Protein AF-A0A933K231-F1 (afdb_monomer)

pLDDT: mean 77.89, std 17.6, range [32.38, 98.0]

Structure (mmCIF, N/CA/C/O backbone):
data_AF-A0A933K231-F1
#
_entry.id   AF-A0A933K231-F1
#
loop_
_atom_site.group_PDB
_atom_site.id
_atom_site.type_symbol
_atom_site.label_atom_id
_atom_site.label_alt_id
_atom_site.label_comp_id
_atom_site.label_asym_id
_atom_site.label_entity_id
_atom_site.label_seq_id
_atom_site.pdbx_PDB_ins_code
_atom_site.Cartn_x
_atom_site.Cartn_y
_atom_site.Cartn_z
_atom_site.occupancy
_atom_site.B_iso_or_equiv
_atom_site.auth_seq_id
_atom_site.auth_comp_id
_atom_site.auth_asym_id
_atom_site.auth_atom_id
_atom_site.pdbx_PDB_model_num
ATOM 1 N N . MET A 1 1 ? 6.826 5.941 -47.994 1.00 36.28 1 MET A N 1
ATOM 2 C CA . MET A 1 1 ?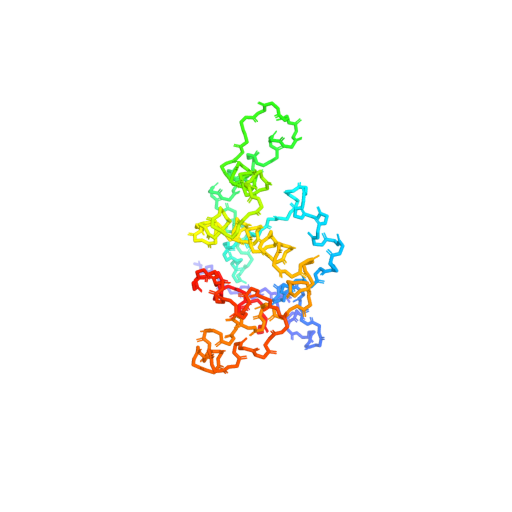 5.850 4.943 -47.508 1.00 36.28 1 MET A CA 1
ATOM 3 C C . MET A 1 1 ? 5.646 5.247 -46.032 1.00 36.28 1 MET A C 1
ATOM 5 O O . MET A 1 1 ? 6.623 5.177 -45.302 1.00 36.28 1 MET A O 1
ATOM 9 N N . ILE A 1 2 ? 4.475 5.750 -45.633 1.00 32.38 2 ILE A N 1
ATOM 10 C CA . ILE A 1 2 ? 4.223 6.189 -44.249 1.00 32.38 2 ILE A CA 1
ATOM 11 C C . ILE A 1 2 ? 3.879 4.940 -43.421 1.00 32.38 2 ILE A C 1
ATOM 13 O O . ILE A 1 2 ? 2.905 4.268 -43.760 1.00 32.38 2 ILE A O 1
ATOM 17 N N . PRO A 1 3 ? 4.658 4.585 -42.386 1.00 37.53 3 PRO A N 1
ATOM 18 C CA . PRO A 1 3 ? 4.290 3.527 -41.461 1.00 37.53 3 PRO A CA 1
ATOM 19 C C . PRO A 1 3 ? 3.292 4.086 -40.440 1.00 37.53 3 PRO A C 1
ATOM 21 O O . PRO A 1 3 ? 3.544 5.118 -39.828 1.00 37.53 3 PRO A O 1
ATOM 24 N N . GLY A 1 4 ? 2.159 3.410 -40.267 1.00 48.44 4 GLY A N 1
ATOM 25 C CA . GLY A 1 4 ? 1.147 3.767 -39.270 1.00 48.44 4 GLY A CA 1
ATOM 26 C C . GLY A 1 4 ? -0.237 3.853 -39.890 1.00 48.44 4 GLY A C 1
ATOM 27 O O . GLY A 1 4 ? -0.543 4.836 -40.552 1.00 48.44 4 GLY A O 1
ATOM 28 N N . THR A 1 5 ? -1.037 2.791 -39.729 1.00 47.53 5 THR A N 1
ATOM 29 C CA . THR A 1 5 ? -2.522 2.765 -39.850 1.00 47.53 5 THR A CA 1
ATOM 30 C C . THR A 1 5 ? -3.112 1.346 -39.854 1.00 47.53 5 THR A C 1
ATOM 32 O O . THR A 1 5 ? -4.283 1.176 -40.185 1.00 47.53 5 THR A O 1
ATOM 35 N N . ARG A 1 6 ? -2.396 0.295 -39.428 1.00 48.38 6 ARG A N 1
ATOM 36 C CA . ARG A 1 6 ? -3.113 -0.916 -38.997 1.00 48.38 6 ARG A CA 1
ATOM 37 C C . ARG A 1 6 ? -3.639 -0.668 -37.592 1.00 48.38 6 ARG A C 1
ATOM 39 O O . ARG A 1 6 ? -2.911 -0.834 -36.623 1.00 48.38 6 ARG A O 1
ATOM 46 N N . ARG A 1 7 ? -4.892 -0.206 -37.510 1.00 52.12 7 ARG A N 1
ATOM 47 C CA . ARG A 1 7 ? -5.665 -0.266 -36.266 1.00 52.12 7 ARG A CA 1
ATOM 48 C C . ARG A 1 7 ? -5.621 -1.708 -35.784 1.00 52.12 7 ARG A C 1
ATOM 50 O O . ARG A 1 7 ? -5.950 -2.607 -36.550 1.00 52.12 7 ARG A O 1
ATOM 57 N N . ASP A 1 8 ? -5.193 -1.895 -34.546 1.00 53.00 8 ASP A N 1
ATOM 58 C CA . ASP A 1 8 ? -5.162 -3.198 -33.907 1.00 53.00 8 ASP A CA 1
ATOM 59 C C . ASP A 1 8 ? -6.591 -3.764 -33.849 1.00 53.00 8 ASP A C 1
ATOM 61 O O . ASP A 1 8 ? -7.453 -3.306 -33.089 1.00 53.00 8 ASP A O 1
ATOM 65 N N . GLU A 1 9 ? -6.867 -4.729 -34.725 1.00 56.59 9 GLU A N 1
ATOM 66 C CA . GLU A 1 9 ? -8.172 -5.378 -34.854 1.00 56.59 9 GLU A CA 1
ATOM 67 C C . GLU A 1 9 ? -8.564 -6.100 -33.554 1.00 56.59 9 GLU A C 1
ATOM 69 O O . GLU A 1 9 ? -9.753 -6.245 -33.270 1.00 56.59 9 GLU A O 1
ATOM 74 N N . VAL A 1 10 ? -7.589 -6.452 -32.703 1.00 53.00 10 VAL A N 1
ATOM 75 C CA . VAL A 1 10 ? -7.817 -7.046 -31.379 1.00 53.00 10 VAL A CA 1
ATOM 76 C C . VAL A 1 10 ? -8.381 -6.013 -30.399 1.00 53.00 10 VAL A C 1
ATOM 78 O O . VAL A 1 10 ? -9.302 -6.327 -29.640 1.00 53.00 10 VAL A O 1
ATOM 81 N N . LEU A 1 11 ? -7.903 -4.761 -30.436 1.00 50.19 11 LEU A N 1
ATOM 82 C CA . LEU A 1 11 ? -8.476 -3.656 -29.650 1.00 50.19 11 LEU A CA 1
ATOM 83 C C . LEU A 1 11 ? -9.887 -3.302 -30.115 1.00 50.19 11 LEU A C 1
ATOM 85 O O . LEU A 1 11 ? -10.760 -3.032 -29.286 1.00 50.19 11 LEU A O 1
ATOM 89 N N . ALA A 1 12 ? -10.127 -3.332 -31.428 1.00 57.34 12 ALA A N 1
ATOM 90 C CA . ALA A 1 12 ? -11.465 -3.143 -31.973 1.00 57.34 12 ALA A CA 1
ATOM 91 C C . ALA A 1 12 ? -12.413 -4.247 -31.478 1.00 57.34 12 ALA A C 1
ATOM 93 O O . ALA A 1 12 ? -13.481 -3.931 -30.956 1.00 57.34 12 ALA A O 1
ATOM 94 N N . LEU A 1 13 ? -11.993 -5.517 -31.528 1.00 52.06 13 LEU A N 1
ATOM 95 C CA . LEU A 1 13 ? -12.777 -6.641 -31.007 1.00 52.06 13 LEU A CA 1
ATOM 96 C C . LEU A 1 13 ? -13.047 -6.525 -29.498 1.00 52.06 13 LEU A C 1
ATOM 98 O O . LEU A 1 13 ? -14.162 -6.788 -29.055 1.00 52.06 13 LEU A O 1
ATOM 102 N N . ARG A 1 14 ? -12.058 -6.092 -28.703 1.00 47.44 14 ARG A N 1
ATOM 103 C CA . ARG A 1 14 ? -12.213 -5.882 -27.251 1.00 47.44 14 ARG A CA 1
ATOM 104 C C . ARG A 1 14 ? -13.214 -4.780 -26.913 1.00 47.44 14 ARG A C 1
ATOM 106 O O . ARG A 1 14 ? -13.960 -4.934 -25.952 1.00 47.44 14 ARG A O 1
ATOM 113 N N . LYS A 1 15 ? -13.277 -3.710 -27.711 1.00 48.81 15 LYS A N 1
ATOM 114 C CA . LYS A 1 15 ? -14.284 -2.645 -27.550 1.00 48.81 15 LYS A CA 1
ATOM 115 C C . LYS A 1 15 ? -15.712 -3.124 -27.828 1.00 48.81 15 LYS A C 1
ATOM 117 O O . LYS A 1 15 ? -16.639 -2.565 -27.256 1.00 48.81 15 LYS A O 1
ATOM 122 N N . PHE A 1 16 ? -15.892 -4.152 -28.662 1.00 47.62 16 PHE A N 1
ATOM 123 C CA . PHE A 1 16 ? -17.205 -4.750 -28.943 1.00 47.62 16 PHE A CA 1
ATOM 124 C C . PHE A 1 16 ? -17.718 -5.679 -27.832 1.00 47.62 16 PHE A C 1
ATOM 126 O O . PHE A 1 16 ? -18.906 -5.994 -27.809 1.00 47.62 16 PHE A O 1
ATOM 133 N N . VAL A 1 17 ? -16.869 -6.096 -26.887 1.00 45.69 17 VAL A N 1
ATOM 134 C CA . VAL A 1 17 ? -17.291 -6.858 -25.699 1.00 45.69 17 VAL A CA 1
ATOM 135 C C . VAL A 1 17 ? -17.612 -5.876 -24.568 1.00 45.69 17 VAL A C 1
ATOM 137 O O . VAL A 1 17 ? -16.951 -5.826 -23.534 1.00 45.69 17 VAL A O 1
ATOM 140 N N . THR A 1 18 ? -18.634 -5.054 -24.787 1.00 45.44 18 THR A N 1
ATOM 141 C CA . THR A 1 18 ? -19.029 -3.916 -23.938 1.00 45.44 18 THR A CA 1
ATOM 142 C C . THR A 1 18 ? -19.485 -4.279 -22.520 1.00 45.44 18 THR A C 1
ATOM 144 O O . THR A 1 18 ? -19.557 -3.389 -21.678 1.00 45.44 18 THR A O 1
ATOM 147 N N . ASP A 1 19 ? -19.697 -5.560 -22.206 1.00 42.56 19 ASP A N 1
ATOM 148 C CA . ASP A 1 19 ? -20.147 -5.997 -20.872 1.00 42.56 19 ASP A CA 1
ATOM 149 C C . ASP A 1 19 ? -19.066 -6.720 -20.057 1.00 42.56 19 ASP A C 1
ATOM 151 O O . ASP A 1 19 ? -19.276 -7.075 -18.896 1.00 42.56 19 ASP A O 1
ATOM 155 N N . ARG A 1 20 ? -17.884 -6.951 -20.637 1.00 41.25 20 ARG A N 1
ATOM 156 C CA . ARG A 1 20 ? -16.750 -7.555 -19.929 1.00 41.25 20 ARG A CA 1
ATOM 157 C C . ARG A 1 20 ? -15.532 -6.680 -20.126 1.00 41.25 20 ARG A C 1
ATOM 159 O O . ARG A 1 20 ? -14.657 -6.991 -20.931 1.00 41.25 20 ARG A O 1
ATOM 166 N N . ARG A 1 21 ? -15.492 -5.588 -19.351 1.00 39.47 21 ARG A N 1
ATOM 167 C CA . ARG A 1 21 ? -14.262 -4.828 -19.099 1.00 39.47 21 ARG A CA 1
ATOM 168 C C . ARG A 1 21 ? -13.129 -5.834 -18.914 1.00 39.47 21 ARG A C 1
ATOM 170 O O . ARG A 1 21 ? -13.251 -6.754 -18.099 1.00 39.47 21 ARG A O 1
ATOM 177 N N . ALA A 1 22 ? -12.058 -5.701 -19.690 1.00 40.41 22 ALA A N 1
ATOM 178 C CA . ALA A 1 22 ? -10.843 -6.436 -19.391 1.00 40.41 22 ALA A CA 1
ATOM 179 C C . ALA A 1 22 ? -10.495 -6.137 -17.924 1.00 40.41 22 ALA A C 1
ATOM 181 O O . ALA A 1 22 ? -10.494 -4.974 -17.524 1.00 40.41 22 ALA A O 1
ATOM 182 N N . MET A 1 23 ? -10.242 -7.167 -17.111 1.00 37.28 23 MET A N 1
ATOM 183 C CA . MET A 1 23 ? -9.826 -7.021 -15.706 1.00 37.28 23 MET A CA 1
ATOM 184 C C . MET A 1 23 ? -8.393 -6.451 -15.595 1.00 37.28 23 MET A C 1
ATOM 186 O O . MET A 1 23 ? -7.565 -6.984 -14.867 1.00 37.28 23 MET A O 1
ATOM 190 N N . GLY A 1 24 ? -8.067 -5.423 -16.379 1.00 37.72 24 GLY A N 1
ATOM 191 C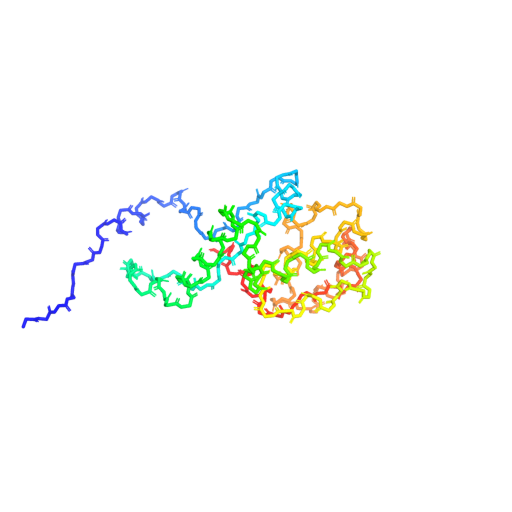 CA . GLY A 1 24 ? -6.851 -4.620 -16.272 1.00 37.72 24 GLY A CA 1
ATOM 192 C C . GLY A 1 24 ? -7.104 -3.273 -15.590 1.00 37.72 24 GLY A C 1
ATOM 193 O O . GLY A 1 24 ? -6.205 -2.755 -14.940 1.00 37.72 24 GLY A O 1
ATOM 194 N N . ASP A 1 25 ? -8.336 -2.752 -15.657 1.00 36.00 25 ASP A N 1
ATOM 195 C CA . ASP A 1 25 ? -8.662 -1.400 -15.166 1.00 36.00 25 ASP A CA 1
ATOM 196 C C . ASP A 1 25 ? -9.152 -1.372 -13.713 1.00 36.00 25 ASP A C 1
ATOM 198 O O . ASP A 1 25 ? -9.377 -0.308 -13.142 1.00 36.00 25 ASP A O 1
ATOM 202 N N . SER A 1 26 ? -9.319 -2.540 -13.089 1.00 45.56 26 SER A N 1
ATOM 203 C CA . SER A 1 26 ? -9.746 -2.666 -11.696 1.00 45.56 26 SER A CA 1
ATOM 204 C C . SER A 1 26 ? -8.670 -3.358 -10.870 1.00 45.56 26 SER A C 1
ATOM 206 O O . SER A 1 26 ? -8.313 -4.492 -11.192 1.00 45.56 26 SER A O 1
ATOM 208 N N . THR A 1 27 ? -8.201 -2.741 -9.776 1.00 49.22 27 THR A N 1
ATOM 209 C CA . THR A 1 27 ? -7.367 -3.447 -8.784 1.00 49.22 27 THR A CA 1
ATOM 210 C C . THR A 1 27 ? -8.105 -4.718 -8.344 1.00 49.22 27 THR A C 1
ATOM 212 O O . THR A 1 27 ? -9.214 -4.591 -7.809 1.00 49.22 27 THR A O 1
ATOM 215 N N . PRO A 1 28 ? -7.565 -5.931 -8.578 1.00 53.91 28 PRO A N 1
ATOM 216 C CA . PRO A 1 28 ? -8.237 -7.155 -8.170 1.00 53.91 28 PRO A CA 1
ATOM 217 C C . PRO A 1 28 ? -8.412 -7.129 -6.653 1.00 53.91 28 PRO A C 1
ATOM 219 O O . PRO A 1 28 ? -7.442 -6.998 -5.906 1.00 53.91 28 PRO A O 1
ATOM 222 N N . LEU A 1 29 ? -9.662 -7.223 -6.197 1.00 66.12 29 LEU A N 1
ATOM 223 C CA . LEU A 1 29 ? -9.952 -7.363 -4.776 1.00 66.12 29 LEU A CA 1
ATOM 224 C C . LEU A 1 29 ? -9.548 -8.780 -4.373 1.00 66.12 29 LEU A C 1
ATOM 226 O O . LEU A 1 29 ? -10.250 -9.755 -4.646 1.00 66.12 29 LEU A O 1
ATOM 230 N N . LEU A 1 30 ? -8.363 -8.896 -3.782 1.00 74.88 30 LEU A N 1
ATOM 231 C CA . LEU A 1 30 ? -7.914 -10.136 -3.172 1.00 74.88 30 LEU A CA 1
ATOM 232 C C . LEU A 1 30 ? -8.763 -10.399 -1.929 1.00 74.88 30 LEU A C 1
ATOM 234 O O . LEU A 1 30 ? -9.044 -9.490 -1.148 1.00 74.88 30 LEU A O 1
ATOM 238 N N . ARG A 1 31 ? -9.133 -11.666 -1.717 1.00 86.19 31 ARG A N 1
ATOM 239 C CA . ARG A 1 31 ? -9.651 -12.081 -0.411 1.00 86.19 31 ARG A CA 1
ATOM 240 C C . ARG A 1 31 ? -8.603 -11.776 0.655 1.00 86.19 31 ARG A C 1
ATOM 242 O O . ARG A 1 31 ? -7.404 -11.850 0.371 1.00 86.19 31 ARG A O 1
ATOM 249 N N . GLN A 1 32 ? -9.053 -11.461 1.866 1.00 89.81 32 GLN A N 1
ATOM 250 C CA . GLN A 1 32 ? -8.168 -11.049 2.954 1.00 89.81 32 GLN A CA 1
ATOM 251 C C . GLN A 1 32 ? -7.043 -12.071 3.185 1.00 89.81 32 GLN A C 1
ATOM 253 O O . GLN A 1 32 ? -5.885 -11.689 3.311 1.00 89.81 32 GLN A O 1
ATOM 258 N N . GLU A 1 33 ? -7.359 -13.366 3.155 1.00 91.00 33 GLU A N 1
ATOM 259 C CA . GLU A 1 33 ? -6.389 -14.447 3.327 1.00 91.00 33 GLU A CA 1
ATOM 260 C C . GLU A 1 33 ? -5.324 -14.495 2.221 1.00 91.00 33 GLU A C 1
ATOM 262 O O . GLU A 1 33 ? -4.151 -14.733 2.504 1.00 91.00 33 GLU A O 1
ATOM 267 N N . HIS A 1 34 ? -5.696 -14.218 0.968 1.00 88.69 34 HIS A N 1
ATOM 268 C CA . HIS A 1 34 ? -4.754 -14.194 -0.153 1.00 88.69 34 HIS A CA 1
ATOM 269 C C . HIS A 1 34 ? -3.864 -12.953 -0.101 1.00 88.69 34 HIS A C 1
ATOM 271 O O . HIS A 1 34 ? -2.671 -13.042 -0.379 1.00 88.69 34 HIS A O 1
ATOM 277 N N . LEU A 1 35 ? -4.436 -11.809 0.284 1.00 89.75 35 LEU A N 1
ATOM 278 C CA . LEU A 1 35 ? -3.697 -10.570 0.503 1.00 89.75 35 LEU A CA 1
ATOM 279 C C . LEU A 1 35 ? -2.671 -10.739 1.631 1.00 89.75 35 LEU A C 1
ATOM 281 O O . LEU A 1 35 ? -1.495 -10.426 1.452 1.00 89.75 35 LEU A O 1
ATOM 285 N N . ASP A 1 36 ? -3.110 -11.279 2.769 1.00 93.19 36 ASP A N 1
ATOM 286 C CA . ASP A 1 36 ? -2.260 -11.558 3.925 1.00 93.19 36 ASP A CA 1
ATOM 287 C C . ASP A 1 36 ? -1.130 -12.526 3.569 1.00 93.19 36 ASP A C 1
ATOM 289 O O . ASP A 1 36 ? 0.025 -12.291 3.935 1.00 93.19 36 ASP A O 1
ATOM 293 N N . TRP A 1 37 ? -1.439 -13.598 2.836 1.00 92.12 37 TRP A N 1
ATOM 294 C CA . TRP A 1 37 ? -0.434 -14.563 2.404 1.00 92.12 37 TRP A CA 1
ATOM 295 C C . TRP A 1 37 ? 0.578 -13.925 1.449 1.00 92.12 37 TRP A C 1
ATOM 297 O O . TRP A 1 37 ? 1.780 -13.998 1.698 1.00 92.12 37 TRP A O 1
ATOM 307 N N . ALA A 1 38 ? 0.111 -13.233 0.407 1.00 88.56 38 ALA A N 1
ATOM 308 C CA . ALA A 1 38 ? 0.988 -12.639 -0.593 1.00 88.56 38 ALA A CA 1
ATOM 309 C C . ALA A 1 38 ? 1.909 -11.571 0.016 1.00 88.56 38 ALA A C 1
ATOM 311 O O . ALA A 1 38 ? 3.106 -11.581 -0.251 1.00 88.56 38 ALA A O 1
ATOM 312 N N . ILE A 1 39 ? 1.396 -10.687 0.878 1.00 90.88 39 ILE A N 1
ATOM 313 C CA . ILE A 1 39 ? 2.218 -9.639 1.504 1.00 90.88 39 ILE A CA 1
ATOM 314 C C . ILE A 1 39 ? 3.204 -10.231 2.519 1.00 90.88 39 ILE A C 1
ATOM 316 O O . ILE A 1 39 ? 4.376 -9.854 2.521 1.00 90.88 39 ILE A O 1
ATOM 320 N N . SER A 1 40 ? 2.782 -11.190 3.350 1.00 90.38 40 SER A N 1
ATOM 321 C CA . SER A 1 40 ? 3.676 -11.791 4.356 1.00 90.38 40 SER A CA 1
ATOM 322 C C . SER A 1 40 ? 4.860 -12.560 3.755 1.00 90.38 40 SER A C 1
ATOM 324 O O . SER A 1 40 ? 5.878 -12.710 4.426 1.00 90.38 40 SER A O 1
ATOM 326 N N . HIS A 1 41 ? 4.756 -12.989 2.494 1.00 86.81 41 HIS A N 1
ATOM 327 C CA . HIS A 1 41 ? 5.809 -13.704 1.766 1.00 86.81 41 HIS A CA 1
ATOM 328 C C . HIS A 1 41 ? 6.547 -12.832 0.739 1.00 86.81 41 HIS A C 1
ATOM 330 O O . HIS A 1 41 ? 7.265 -13.365 -0.104 1.00 86.81 41 HIS A O 1
ATOM 336 N N . CYS A 1 42 ? 6.372 -11.505 0.768 1.00 85.31 42 CYS A N 1
ATOM 337 C CA . CYS A 1 42 ? 6.902 -10.601 -0.261 1.00 85.31 42 CYS A CA 1
ATOM 338 C C . CYS A 1 42 ? 6.456 -10.952 -1.702 1.00 85.31 42 CYS A C 1
ATOM 340 O O . CYS A 1 42 ? 7.143 -10.626 -2.667 1.00 85.31 42 CYS A O 1
ATOM 342 N N . GLY A 1 43 ? 5.321 -11.636 -1.858 1.00 82.44 43 GLY A N 1
ATOM 343 C CA . GLY A 1 43 ? 4.807 -12.148 -3.130 1.00 82.44 43 GLY A CA 1
ATOM 344 C C . GLY A 1 43 ? 3.907 -11.176 -3.895 1.00 82.44 43 GLY A C 1
ATOM 345 O O . GLY A 1 43 ? 3.508 -11.479 -5.016 1.00 82.44 43 GLY A O 1
ATOM 346 N N . LEU A 1 44 ? 3.572 -10.020 -3.313 1.00 83.25 44 LEU A N 1
ATOM 347 C CA . LEU A 1 44 ? 2.789 -8.979 -3.981 1.00 83.25 44 LEU A CA 1
ATOM 348 C C . LEU A 1 44 ? 3.669 -7.773 -4.306 1.00 83.25 44 LEU A C 1
ATOM 350 O O . LEU A 1 44 ? 4.187 -7.126 -3.398 1.00 83.25 44 LEU A O 1
ATOM 354 N N . VAL A 1 45 ? 3.798 -7.454 -5.592 1.00 82.06 45 VAL A N 1
ATOM 355 C CA . VAL A 1 45 ? 4.506 -6.272 -6.096 1.00 82.06 45 VAL A CA 1
ATOM 356 C C . VAL A 1 45 ? 3.591 -5.557 -7.083 1.00 82.06 45 VAL A C 1
ATOM 358 O O . VAL A 1 45 ? 3.042 -6.178 -7.990 1.00 82.06 45 VAL A O 1
ATOM 361 N N . LEU A 1 46 ? 3.407 -4.256 -6.883 1.00 78.25 46 LEU A N 1
ATOM 362 C CA . LEU A 1 46 ? 2.680 -3.388 -7.798 1.00 78.25 46 LEU A CA 1
ATOM 363 C C . LEU A 1 46 ? 3.633 -2.889 -8.880 1.00 78.25 46 LEU A C 1
ATOM 365 O O . LEU A 1 46 ? 4.638 -2.246 -8.574 1.00 78.25 46 LEU A O 1
ATOM 369 N N . ASP A 1 47 ? 3.281 -3.162 -10.131 1.00 74.38 47 ASP A N 1
ATOM 370 C CA . ASP A 1 47 ? 3.923 -2.553 -11.284 1.00 74.38 47 ASP A CA 1
ATOM 371 C C . ASP A 1 47 ? 3.172 -1.272 -11.664 1.00 74.38 47 ASP A C 1
ATOM 373 O O . ASP A 1 47 ? 1.965 -1.296 -11.906 1.00 74.38 47 ASP A O 1
ATOM 377 N N . THR A 1 48 ? 3.878 -0.145 -11.643 1.00 67.94 48 THR A N 1
ATOM 378 C CA . THR A 1 48 ? 3.286 1.195 -11.736 1.00 67.94 48 THR A CA 1
ATOM 379 C C . THR A 1 48 ? 3.675 1.936 -13.007 1.00 67.94 48 THR A C 1
ATOM 381 O O . THR A 1 48 ? 3.134 3.020 -13.248 1.00 67.94 48 THR A O 1
ATOM 384 N N . ASP A 1 49 ? 4.564 1.380 -13.845 1.00 67.19 49 ASP A N 1
ATOM 385 C CA . ASP A 1 49 ? 4.826 2.008 -15.143 1.00 67.19 49 ASP A CA 1
ATOM 386 C C . ASP A 1 49 ? 3.664 1.720 -16.093 1.00 67.19 49 ASP A C 1
ATOM 388 O O . ASP A 1 49 ? 3.169 0.591 -16.184 1.00 67.19 49 ASP A O 1
ATOM 392 N N . GLN A 1 50 ? 3.246 2.756 -16.818 1.00 65.00 50 GLN A N 1
ATOM 393 C CA . GLN A 1 50 ? 2.120 2.686 -17.738 1.00 65.00 50 GLN A CA 1
ATOM 394 C C . GLN A 1 50 ? 2.311 1.567 -18.768 1.00 65.00 50 GLN A C 1
ATOM 396 O O . GLN A 1 50 ? 3.395 1.387 -19.327 1.00 65.00 50 GLN A O 1
ATOM 401 N N . ILE A 1 51 ? 1.2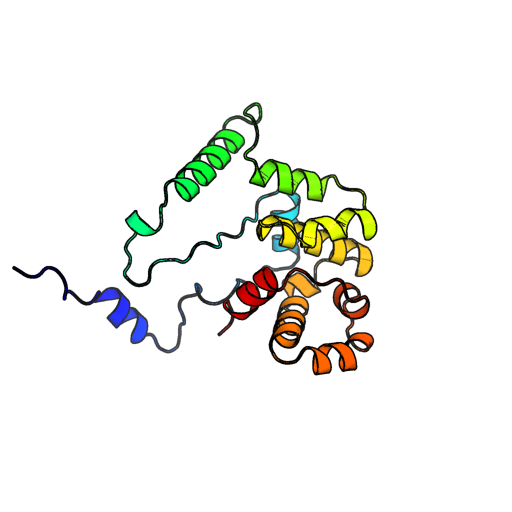39 0.815 -19.017 1.00 62.16 51 ILE A N 1
ATOM 402 C CA . ILE A 1 51 ? 1.155 -0.085 -20.165 1.00 62.16 51 ILE A CA 1
ATOM 403 C C . ILE A 1 51 ? 0.891 0.804 -21.393 1.00 62.16 51 ILE A C 1
ATOM 405 O O . ILE A 1 51 ? -0.096 1.540 -21.369 1.00 62.16 51 ILE A O 1
ATOM 409 N N . PRO A 1 52 ? 1.749 0.793 -22.432 1.00 61.81 52 PRO A N 1
ATOM 410 C CA . PRO A 1 52 ? 1.518 1.553 -23.654 1.00 61.81 52 PRO A CA 1
ATOM 411 C C . PRO A 1 52 ? 0.163 1.208 -24.272 1.00 61.81 52 PRO A C 1
ATOM 413 O O . PRO A 1 52 ? -0.218 0.037 -24.318 1.00 61.81 52 PRO A O 1
ATOM 416 N N . GLU A 1 53 ? -0.534 2.219 -24.789 1.00 60.88 53 GLU A N 1
ATOM 417 C CA . GLU A 1 53 ? -1.869 2.064 -25.383 1.00 60.88 53 GLU A CA 1
ATOM 418 C C . GLU A 1 53 ? -1.858 1.177 -26.646 1.00 60.88 53 GLU A C 1
ATOM 420 O O . GLU A 1 53 ? -2.811 0.437 -26.889 1.00 60.88 53 GLU A O 1
ATOM 425 N N . ASP A 1 54 ? -0.753 1.178 -27.400 1.00 62.53 54 ASP A N 1
ATOM 426 C CA . ASP A 1 54 ? -0.661 0.570 -28.736 1.00 62.53 54 ASP A CA 1
ATOM 427 C C . ASP A 1 54 ? 0.056 -0.792 -28.773 1.00 62.53 54 ASP A C 1
ATOM 429 O O . ASP A 1 54 ? 0.605 -1.183 -29.802 1.00 62.53 54 ASP A O 1
ATOM 433 N N . HIS A 1 55 ? 0.083 -1.538 -27.661 1.00 55.78 55 HIS A N 1
ATOM 434 C CA . HIS A 1 55 ? 0.804 -2.822 -27.588 1.00 55.78 55 HIS A CA 1
ATOM 435 C C . HIS A 1 55 ? 2.278 -2.711 -28.024 1.00 55.78 55 HIS A C 1
ATOM 437 O O . HIS A 1 55 ? 2.873 -3.675 -28.514 1.00 55.78 55 HIS A O 1
ATOM 443 N N . GLU A 1 56 ? 2.907 -1.549 -27.819 1.00 64.38 56 GLU A N 1
ATOM 444 C CA . GLU A 1 56 ? 4.350 -1.371 -27.978 1.00 64.38 56 GLU A CA 1
ATOM 445 C C . GLU A 1 56 ? 5.084 -2.100 -26.842 1.00 64.38 56 GLU A C 1
ATOM 447 O O . GLU A 1 56 ? 5.671 -1.499 -25.943 1.00 64.38 56 GLU A O 1
ATOM 452 N N . PHE A 1 57 ? 5.044 -3.433 -26.863 1.00 61.12 57 PHE A N 1
ATOM 453 C CA . PHE A 1 57 ? 5.620 -4.301 -25.836 1.00 61.12 57 PHE A CA 1
ATOM 454 C C . PHE A 1 57 ? 7.102 -3.999 -25.587 1.00 61.12 57 PHE A C 1
ATOM 456 O O . PHE A 1 57 ? 7.577 -4.100 -24.460 1.00 61.12 57 PHE A O 1
ATOM 463 N N . LEU A 1 58 ? 7.832 -3.575 -26.621 1.00 65.75 58 LEU A N 1
ATOM 464 C CA . LEU A 1 58 ? 9.232 -3.174 -26.489 1.00 65.75 58 LEU A CA 1
ATOM 465 C C . LEU A 1 58 ? 9.398 -1.849 -25.727 1.00 65.75 58 LEU A C 1
ATOM 467 O O . LEU A 1 58 ? 10.358 -1.711 -24.975 1.00 65.75 58 LEU A O 1
ATOM 471 N N . GLY A 1 59 ? 8.458 -0.908 -25.861 1.00 65.44 59 GLY A N 1
ATOM 472 C CA . GLY A 1 59 ? 8.416 0.312 -25.048 1.00 65.44 59 GLY A CA 1
ATOM 473 C C . GLY A 1 59 ? 8.000 0.036 -23.599 1.00 65.44 59 GLY A C 1
ATOM 474 O O . GLY A 1 59 ? 8.470 0.698 -22.676 1.00 65.44 59 GLY A O 1
ATOM 475 N N . TYR A 1 60 ? 7.176 -0.995 -23.386 1.00 67.12 60 TYR A N 1
ATOM 476 C CA . TYR A 1 60 ? 6.753 -1.446 -22.060 1.00 67.12 60 TYR A CA 1
ATOM 477 C C . TYR A 1 60 ? 7.912 -2.036 -21.234 1.00 67.12 60 TYR A C 1
ATOM 479 O O . TYR A 1 60 ? 8.026 -1.755 -20.041 1.00 67.12 60 TYR A O 1
ATOM 487 N N . TYR A 1 61 ? 8.816 -2.812 -21.836 1.00 73.00 61 TYR A N 1
ATOM 488 C CA . TYR A 1 61 ? 9.986 -3.364 -21.140 1.00 73.00 61 TYR A CA 1
ATOM 489 C C . TYR A 1 61 ? 11.181 -2.408 -21.173 1.00 73.00 61 TYR A C 1
ATOM 491 O O . TYR A 1 61 ? 12.218 -2.684 -21.778 1.00 73.00 61 TYR A O 1
ATOM 499 N N . THR A 1 62 ? 11.054 -1.277 -20.476 1.00 76.62 62 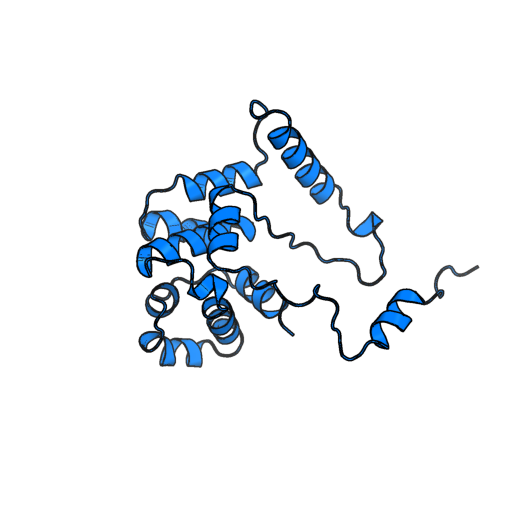THR A N 1
ATOM 500 C CA . THR A 1 62 ? 12.185 -0.363 -20.270 1.00 76.62 62 THR A CA 1
ATOM 501 C C . THR A 1 62 ? 13.364 -1.092 -19.626 1.00 76.62 62 THR A C 1
ATOM 503 O O . THR A 1 62 ? 13.185 -2.060 -18.879 1.00 76.62 62 THR A O 1
ATOM 506 N N . ARG A 1 63 ? 14.589 -0.598 -19.852 1.00 78.12 63 ARG A N 1
ATOM 507 C CA . ARG A 1 63 ? 15.792 -1.188 -19.246 1.00 78.12 63 ARG A CA 1
ATOM 508 C C . ARG A 1 63 ? 15.659 -1.320 -17.726 1.00 78.12 63 ARG A C 1
ATOM 510 O O . ARG A 1 63 ? 15.912 -2.388 -17.186 1.00 78.12 63 ARG A O 1
ATOM 517 N N . ARG A 1 64 ? 15.128 -0.281 -17.073 1.00 76.69 64 ARG A N 1
ATOM 518 C CA . ARG A 1 64 ? 14.827 -0.274 -15.636 1.00 76.69 64 ARG A CA 1
ATOM 519 C C . ARG A 1 64 ? 13.907 -1.425 -15.222 1.00 76.69 64 ARG A C 1
ATOM 521 O O . ARG A 1 64 ? 14.157 -2.062 -14.203 1.00 76.69 64 ARG A O 1
ATOM 528 N N . ARG A 1 65 ? 12.834 -1.680 -15.975 1.00 76.38 65 ARG A N 1
ATOM 529 C CA . ARG A 1 65 ? 11.879 -2.753 -15.665 1.00 76.38 65 ARG A CA 1
ATOM 530 C C . ARG A 1 65 ? 12.508 -4.132 -15.863 1.00 76.38 65 ARG A C 1
ATOM 532 O O . ARG A 1 65 ? 12.329 -4.996 -15.010 1.00 76.38 65 ARG A O 1
ATOM 539 N N . ILE A 1 66 ? 13.274 -4.323 -16.939 1.00 79.44 66 ILE A N 1
ATOM 540 C CA . ILE A 1 66 ? 14.015 -5.570 -17.183 1.00 79.44 66 ILE A CA 1
ATOM 541 C C . ILE A 1 66 ? 15.010 -5.832 -16.050 1.00 79.44 66 ILE A C 1
ATOM 543 O O . ILE A 1 66 ? 15.019 -6.935 -15.512 1.00 79.44 66 ILE A O 1
ATOM 547 N N . ASP A 1 67 ? 15.790 -4.826 -15.651 1.00 80.12 67 ASP A N 1
ATOM 548 C CA . ASP A 1 67 ? 16.776 -4.963 -14.575 1.00 80.12 67 ASP A CA 1
ATOM 549 C C . ASP A 1 67 ? 16.084 -5.345 -13.247 1.00 80.12 67 ASP A C 1
ATOM 551 O O . ASP A 1 67 ? 16.492 -6.302 -12.593 1.00 80.12 67 ASP A O 1
ATOM 555 N N . ARG A 1 68 ? 14.952 -4.706 -12.901 1.00 76.56 68 ARG A N 1
ATOM 556 C CA . ARG A 1 68 ? 14.144 -5.063 -11.713 1.00 76.56 68 ARG A CA 1
ATOM 557 C C . ARG A 1 68 ? 13.635 -6.508 -11.746 1.00 76.56 68 ARG A C 1
ATOM 559 O O . ARG A 1 68 ? 13.692 -7.200 -10.730 1.00 76.56 68 ARG A O 1
ATOM 566 N N . LEU A 1 69 ? 13.118 -6.960 -12.893 1.00 76.00 69 LEU A N 1
ATOM 567 C CA . LEU A 1 69 ? 12.625 -8.331 -13.067 1.00 76.00 69 LEU A CA 1
ATOM 568 C C . LEU A 1 69 ? 13.767 -9.352 -12.984 1.00 76.00 69 LEU A C 1
ATOM 570 O O . LEU A 1 69 ? 13.605 -10.397 -12.356 1.00 76.00 69 LEU A O 1
ATOM 574 N N . ALA A 1 70 ? 14.919 -9.040 -13.579 1.00 79.50 70 ALA A N 1
ATOM 575 C CA . ALA A 1 70 ? 16.103 -9.889 -13.539 1.00 79.50 70 ALA A CA 1
ATOM 576 C C . ALA A 1 70 ? 16.650 -10.028 -12.111 1.00 79.50 70 ALA A C 1
ATOM 578 O O . ALA A 1 70 ? 16.884 -11.146 -11.661 1.00 79.50 70 ALA A O 1
ATOM 579 N N . GLU A 1 71 ? 16.783 -8.928 -11.364 1.00 78.94 71 GLU A N 1
ATOM 580 C CA . GLU A 1 71 ? 17.226 -8.964 -9.963 1.00 78.94 71 GLU A CA 1
ATOM 581 C C . GLU A 1 71 ? 16.268 -9.767 -9.072 1.00 78.94 71 GLU A C 1
ATOM 583 O O . GLU A 1 71 ? 16.704 -10.552 -8.224 1.00 78.94 71 GLU A O 1
ATOM 588 N N . ALA A 1 72 ? 14.955 -9.603 -9.267 1.00 74.19 72 ALA A N 1
ATOM 589 C CA . ALA A 1 72 ? 13.956 -10.389 -8.549 1.00 74.19 72 ALA A CA 1
ATOM 590 C C . ALA A 1 72 ? 14.081 -11.887 -8.871 1.00 74.19 72 ALA A C 1
ATOM 592 O O . ALA A 1 72 ? 14.096 -12.709 -7.954 1.00 74.19 72 ALA A O 1
ATOM 593 N N . ALA A 1 73 ? 14.231 -12.245 -10.150 1.00 76.12 73 ALA A N 1
ATOM 594 C CA . ALA A 1 73 ? 14.408 -13.631 -10.578 1.00 76.12 73 ALA A CA 1
ATOM 595 C C . ALA A 1 73 ? 15.693 -14.254 -10.008 1.00 76.12 73 ALA A C 1
ATOM 597 O O . ALA A 1 73 ? 15.644 -15.368 -9.487 1.00 76.12 73 ALA A O 1
ATOM 598 N N . LEU A 1 74 ? 16.814 -13.526 -10.041 1.00 78.94 74 LEU A N 1
ATOM 599 C CA . LEU A 1 74 ? 18.085 -13.968 -9.459 1.00 78.94 74 LEU A CA 1
ATOM 600 C C . LEU A 1 74 ? 17.960 -14.209 -7.955 1.00 78.94 74 LEU A C 1
ATOM 602 O O . LEU A 1 74 ? 18.410 -15.238 -7.467 1.00 78.94 74 LEU A O 1
ATOM 606 N N . THR A 1 75 ? 17.284 -13.312 -7.235 1.00 74.75 75 THR A N 1
ATOM 607 C CA . THR A 1 75 ? 17.083 -13.465 -5.786 1.00 74.75 75 THR A CA 1
ATOM 608 C C . THR A 1 75 ? 16.201 -14.673 -5.440 1.00 74.75 75 THR A C 1
ATOM 610 O O . THR A 1 75 ? 16.391 -15.304 -4.402 1.00 74.75 75 THR A O 1
ATOM 613 N N . ILE A 1 76 ? 15.224 -15.005 -6.292 1.00 73.25 76 ILE A N 1
ATOM 614 C CA . ILE A 1 76 ? 14.378 -16.198 -6.121 1.00 73.25 76 ILE A CA 1
ATOM 615 C C . ILE A 1 76 ? 15.180 -17.479 -6.387 1.00 73.25 76 ILE A C 1
ATOM 617 O O . ILE A 1 76 ? 15.004 -18.466 -5.677 1.00 73.25 76 ILE A O 1
ATOM 621 N N . GLN A 1 77 ? 16.040 -17.475 -7.409 1.00 78.88 77 GLN A N 1
ATOM 622 C CA . GLN A 1 77 ? 16.849 -18.637 -7.789 1.00 78.88 77 GLN A CA 1
ATOM 623 C C . GLN A 1 77 ? 17.999 -18.903 -6.814 1.00 78.88 77 GLN A C 1
ATOM 625 O O . GLN A 1 77 ? 18.273 -20.058 -6.495 1.00 78.88 77 GLN A O 1
ATOM 630 N N . ASP A 1 78 ? 18.651 -17.846 -6.335 1.00 81.12 78 ASP A N 1
ATOM 631 C CA . ASP A 1 78 ? 19.747 -17.907 -5.378 1.00 81.12 78 ASP A CA 1
ATOM 632 C C . ASP A 1 78 ? 19.486 -16.930 -4.218 1.00 81.12 78 ASP A C 1
ATOM 634 O O . ASP A 1 78 ? 19.789 -15.738 -4.316 1.00 81.12 78 ASP A O 1
ATOM 638 N N . PRO A 1 79 ? 18.967 -17.426 -3.080 1.00 77.25 79 PRO A N 1
ATOM 639 C CA . PRO A 1 79 ? 18.723 -16.599 -1.901 1.00 77.25 79 PRO A CA 1
ATOM 640 C C . PRO A 1 79 ? 19.982 -15.968 -1.286 1.00 77.25 79 PRO A C 1
ATOM 642 O O . PRO A 1 79 ? 19.850 -15.093 -0.426 1.00 77.25 79 PRO A O 1
ATOM 645 N N . SER A 1 80 ? 21.186 -16.418 -1.670 1.00 80.38 80 SER A N 1
ATOM 646 C CA . SER A 1 80 ? 22.456 -15.814 -1.250 1.00 80.38 80 SER A CA 1
ATOM 647 C C . SER A 1 80 ? 22.840 -14.587 -2.085 1.00 80.38 80 SER A C 1
ATOM 649 O O . SER A 1 80 ? 23.669 -13.783 -1.649 1.00 80.38 80 SER A O 1
ATOM 651 N N . HIS A 1 81 ? 22.199 -14.398 -3.243 1.00 80.38 81 HIS A N 1
ATOM 652 C CA . HIS A 1 81 ? 22.374 -13.217 -4.074 1.00 80.38 81 HIS A CA 1
ATOM 653 C C . HIS A 1 81 ? 21.909 -11.952 -3.330 1.00 80.38 81 HIS A C 1
ATOM 655 O O . HIS A 1 81 ? 20.908 -11.991 -2.599 1.00 80.38 81 HIS A O 1
ATOM 661 N N . PRO A 1 82 ? 22.592 -10.803 -3.504 1.00 77.56 82 PRO A N 1
ATOM 662 C CA . PRO A 1 82 ? 22.114 -9.538 -2.969 1.00 77.56 82 PRO A CA 1
ATOM 663 C C . PRO A 1 82 ? 20.687 -9.268 -3.441 1.00 77.56 82 PRO A C 1
ATOM 665 O O . PRO A 1 82 ? 20.401 -9.249 -4.636 1.00 77.56 82 PRO A O 1
ATOM 668 N N . ARG A 1 83 ? 19.780 -9.069 -2.484 1.00 79.88 83 ARG A N 1
ATOM 669 C CA . ARG A 1 83 ? 18.374 -8.801 -2.795 1.00 79.88 83 ARG A CA 1
ATOM 670 C C . ARG A 1 83 ? 18.259 -7.522 -3.614 1.00 79.88 83 ARG A C 1
ATOM 672 O O . ARG A 1 83 ? 18.943 -6.542 -3.309 1.00 79.88 83 ARG A O 1
ATOM 679 N N . SER A 1 84 ? 17.318 -7.509 -4.558 1.00 82.62 84 SER A N 1
ATOM 680 C CA . SER A 1 84 ? 16.932 -6.274 -5.247 1.00 82.62 84 SER A CA 1
ATOM 681 C C . SER A 1 84 ? 16.582 -5.176 -4.238 1.00 82.62 84 SER A C 1
ATOM 683 O O . SER A 1 84 ? 16.078 -5.452 -3.140 1.00 82.62 84 SER A O 1
ATOM 685 N N . ALA A 1 85 ? 16.822 -3.915 -4.605 1.00 85.12 85 ALA A N 1
ATOM 686 C CA . ALA A 1 85 ? 16.559 -2.777 -3.719 1.00 85.12 85 ALA A CA 1
ATOM 687 C C . ALA A 1 85 ? 15.100 -2.752 -3.228 1.00 85.12 85 ALA A C 1
ATOM 689 O O . ALA A 1 85 ? 14.837 -2.493 -2.051 1.00 85.12 85 ALA A O 1
ATOM 690 N N . LEU A 1 86 ? 14.160 -3.098 -4.115 1.00 84.94 86 LEU A N 1
ATOM 691 C CA . LEU A 1 86 ? 12.744 -3.203 -3.785 1.00 84.94 86 LEU A CA 1
ATOM 692 C C . LEU A 1 86 ? 12.485 -4.311 -2.759 1.00 84.94 86 LEU A C 1
ATOM 694 O O . LEU A 1 86 ? 11.863 -4.053 -1.731 1.00 84.94 86 LEU A O 1
ATOM 698 N N . LEU A 1 87 ? 12.983 -5.529 -2.991 1.00 85.56 87 LEU A N 1
ATOM 699 C CA . LEU A 1 87 ? 12.764 -6.642 -2.066 1.00 85.56 87 LEU A CA 1
ATOM 700 C C . LEU A 1 87 ? 13.402 -6.370 -0.697 1.00 85.56 87 LEU A C 1
ATOM 702 O O . LEU A 1 87 ? 12.797 -6.653 0.338 1.00 85.56 87 LEU A O 1
ATOM 706 N N . ALA A 1 88 ? 14.588 -5.760 -0.675 1.00 89.19 88 ALA A N 1
ATOM 707 C CA . ALA A 1 88 ? 15.217 -5.305 0.558 1.00 89.19 88 ALA A CA 1
ATOM 708 C C . ALA A 1 88 ? 14.344 -4.281 1.309 1.00 89.19 88 ALA A C 1
ATOM 71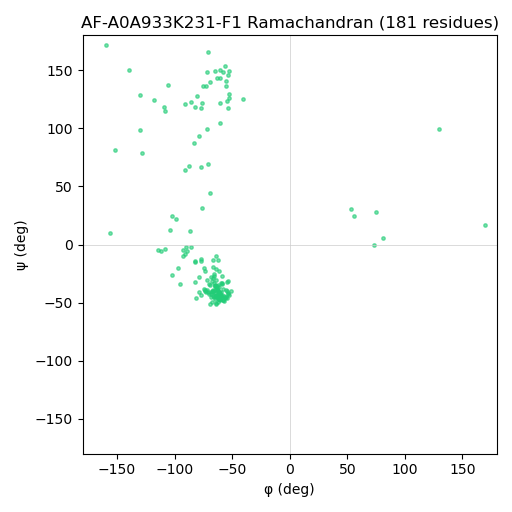0 O O . ALA A 1 88 ? 14.227 -4.369 2.532 1.00 89.19 88 ALA A O 1
ATOM 711 N N . ALA A 1 89 ? 13.703 -3.341 0.607 1.00 92.19 89 ALA A N 1
ATOM 712 C CA . ALA A 1 89 ? 12.779 -2.381 1.212 1.00 92.19 89 ALA A CA 1
ATOM 713 C C . ALA A 1 89 ? 11.518 -3.059 1.778 1.00 92.19 89 ALA A C 1
ATOM 715 O O . ALA A 1 89 ? 11.159 -2.798 2.925 1.00 92.19 89 ALA A O 1
ATOM 716 N N . LEU A 1 90 ? 10.898 -3.988 1.040 1.00 92.31 90 LEU A N 1
ATOM 717 C CA . LEU A 1 90 ? 9.734 -4.747 1.524 1.00 92.31 90 LEU A CA 1
ATOM 718 C C . LEU A 1 90 ? 10.063 -5.534 2.798 1.00 92.31 90 LEU A C 1
ATOM 720 O O . LEU A 1 90 ? 9.320 -5.488 3.779 1.00 92.31 90 LEU A O 1
ATOM 724 N N . MET A 1 91 ? 11.225 -6.189 2.834 1.00 91.94 91 MET A N 1
ATOM 725 C CA . MET A 1 91 ? 11.676 -6.911 4.023 1.00 91.94 91 MET A CA 1
ATOM 726 C C . MET A 1 91 ? 11.937 -5.992 5.217 1.00 91.94 91 MET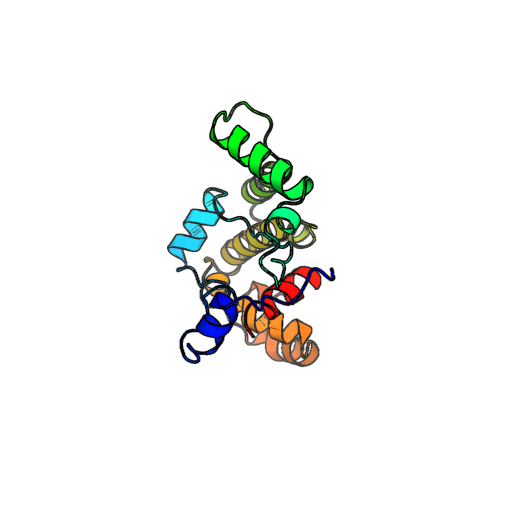 A C 1
ATOM 728 O O . MET A 1 91 ? 11.653 -6.386 6.347 1.00 91.94 91 MET A O 1
ATOM 732 N N . LYS A 1 92 ? 12.429 -4.764 4.998 1.00 96.06 92 LYS A N 1
ATOM 733 C CA . LYS A 1 92 ? 12.567 -3.770 6.076 1.00 96.06 92 LYS A CA 1
ATOM 734 C C . LYS A 1 92 ? 11.212 -3.412 6.685 1.00 96.06 92 LYS A C 1
ATOM 736 O O . LYS A 1 92 ? 11.119 -3.339 7.906 1.00 96.06 92 LYS A O 1
ATOM 741 N N . VAL A 1 93 ? 10.162 -3.261 5.873 1.00 97.19 93 VAL A N 1
ATOM 742 C CA . VAL A 1 93 ? 8.795 -3.031 6.379 1.00 97.19 93 VAL A CA 1
ATOM 743 C C . VAL A 1 93 ? 8.313 -4.220 7.212 1.00 97.19 93 VAL A C 1
ATOM 745 O O . VAL A 1 93 ? 7.785 -4.049 8.315 1.00 97.19 93 VAL A O 1
ATOM 748 N N . LEU A 1 94 ? 8.509 -5.446 6.715 1.00 95.94 94 LEU A N 1
ATOM 749 C CA . LEU A 1 94 ? 8.095 -6.655 7.431 1.00 95.94 94 LEU A CA 1
ATOM 750 C C . LEU A 1 94 ? 8.859 -6.844 8.750 1.00 95.94 94 LEU A C 1
ATOM 752 O O . LEU A 1 94 ? 8.258 -7.259 9.736 1.00 95.94 94 LEU A O 1
ATOM 756 N N . ALA A 1 95 ? 10.140 -6.476 8.796 1.00 96.81 95 ALA A N 1
ATOM 757 C CA . ALA A 1 95 ? 10.976 -6.564 9.991 1.00 96.81 95 ALA A CA 1
ATOM 758 C C . ALA A 1 95 ? 10.808 -5.386 10.970 1.00 96.81 95 ALA A C 1
ATOM 760 O O . ALA A 1 95 ? 11.267 -5.473 12.109 1.00 96.81 95 ALA A O 1
ATOM 761 N N . ALA A 1 96 ? 10.175 -4.282 10.557 1.00 97.69 96 ALA A N 1
ATOM 762 C CA . ALA A 1 96 ? 10.021 -3.102 11.400 1.00 97.69 96 ALA A CA 1
ATOM 763 C C . ALA A 1 96 ? 9.236 -3.407 12.698 1.00 97.69 96 ALA A C 1
ATOM 765 O O . ALA A 1 96 ? 8.351 -4.274 12.712 1.00 97.69 96 ALA A O 1
ATOM 766 N N . PRO A 1 97 ? 9.502 -2.694 13.806 1.00 98.00 97 PRO A N 1
ATOM 767 C CA . PRO A 1 97 ? 8.705 -2.820 15.022 1.00 98.00 97 PRO A CA 1
ATOM 768 C C . PRO A 1 97 ? 7.206 -2.615 14.767 1.00 98.00 97 PRO A C 1
ATOM 770 O O . PRO A 1 97 ? 6.800 -1.816 13.925 1.00 98.00 97 PRO A O 1
ATOM 773 N N . ALA A 1 98 ? 6.363 -3.333 15.511 1.00 96.75 98 ALA A N 1
ATOM 774 C CA . ALA A 1 98 ? 4.908 -3.206 15.434 1.00 96.75 98 ALA A CA 1
ATOM 775 C C . ALA A 1 98 ? 4.411 -1.942 16.160 1.00 96.75 98 ALA A C 1
ATOM 777 O O . ALA A 1 98 ? 3.745 -2.021 17.188 1.00 96.75 98 ALA A O 1
ATOM 778 N N . SER A 1 99 ? 4.755 -0.768 15.634 1.00 97.25 99 SER A N 1
ATOM 779 C CA . SER A 1 99 ? 4.284 0.523 16.134 1.00 97.25 99 SER A CA 1
ATOM 780 C C . SER A 1 99 ? 3.955 1.464 14.980 1.00 97.25 99 SER A C 1
ATOM 782 O O . SER A 1 99 ? 4.561 1.392 13.911 1.00 97.25 99 SER A O 1
ATOM 784 N N . VAL A 1 100 ? 3.000 2.371 15.200 1.00 95.62 100 VAL A N 1
ATOM 785 C CA . VAL A 1 100 ? 2.623 3.376 14.194 1.00 95.62 100 VAL A CA 1
ATOM 786 C C . VAL A 1 100 ? 3.840 4.222 13.817 1.00 95.62 100 VAL A C 1
ATOM 788 O O . VAL A 1 100 ? 4.161 4.336 12.643 1.00 95.62 100 VAL A O 1
ATOM 791 N N . ALA A 1 101 ? 4.593 4.712 14.806 1.00 96.12 101 ALA A N 1
ATOM 792 C CA . ALA A 1 101 ? 5.779 5.538 14.577 1.00 96.12 101 ALA A CA 1
ATOM 793 C C . ALA A 1 101 ? 6.865 4.850 13.727 1.00 96.12 101 ALA A C 1
ATOM 795 O O . ALA A 1 101 ? 7.534 5.520 12.947 1.00 96.12 101 ALA A O 1
ATOM 796 N N . ALA A 1 102 ? 7.038 3.529 13.850 1.00 97.25 102 ALA A N 1
ATOM 797 C CA . ALA A 1 102 ? 8.018 2.789 13.054 1.00 97.25 102 ALA A CA 1
ATOM 798 C C . ALA A 1 102 ? 7.541 2.507 11.620 1.00 97.25 102 ALA A C 1
ATOM 800 O O . ALA A 1 102 ? 8.366 2.353 10.723 1.00 97.25 102 ALA A O 1
ATOM 801 N N . LEU A 1 103 ? 6.226 2.409 11.405 1.00 96.94 103 LEU A N 1
ATOM 802 C CA . LEU A 1 103 ? 5.645 2.012 10.122 1.00 96.94 103 LEU A CA 1
ATOM 803 C C . LEU A 1 103 ? 5.260 3.205 9.241 1.00 96.94 103 LEU A C 1
ATOM 805 O O . LEU A 1 103 ? 5.397 3.116 8.024 1.00 96.94 103 LEU A O 1
ATOM 809 N N . THR A 1 104 ? 4.818 4.318 9.832 1.00 94.69 104 THR A N 1
ATOM 810 C CA . THR A 1 104 ? 4.398 5.522 9.098 1.00 94.69 104 THR A CA 1
ATOM 811 C C . THR A 1 104 ? 5.448 6.046 8.111 1.00 94.69 104 THR A C 1
ATOM 813 O O . THR A 1 104 ? 5.051 6.357 6.992 1.00 94.69 104 THR A O 1
ATOM 816 N N . PRO A 1 105 ? 6.763 6.086 8.420 1.00 95.25 105 PRO A N 1
ATOM 817 C CA . PRO A 1 105 ? 7.761 6.572 7.462 1.00 95.25 105 PRO A CA 1
ATOM 818 C C . PRO A 1 105 ? 7.794 5.792 6.141 1.00 95.25 105 PRO A C 1
ATOM 820 O O . PRO A 1 105 ? 8.149 6.340 5.105 1.00 95.25 105 PRO A O 1
ATOM 823 N N . PHE A 1 106 ? 7.397 4.515 6.147 1.00 95.50 106 PHE A N 1
ATOM 824 C CA . PHE A 1 106 ? 7.347 3.703 4.930 1.00 95.50 106 PHE A CA 1
ATOM 825 C C . PHE A 1 106 ? 6.144 4.010 4.037 1.00 95.50 106 PHE A C 1
ATOM 827 O O . PHE A 1 106 ? 6.123 3.549 2.901 1.00 95.50 106 PHE A O 1
ATOM 834 N N . LEU A 1 107 ? 5.146 4.756 4.522 1.00 92.38 107 LEU A N 1
ATOM 835 C CA . LEU A 1 107 ? 4.056 5.221 3.668 1.00 92.38 107 LEU A CA 1
ATOM 836 C C . LEU A 1 107 ? 4.553 6.236 2.642 1.00 92.38 107 LEU A C 1
ATOM 838 O O . LEU A 1 107 ? 4.009 6.275 1.550 1.00 92.38 107 LEU A O 1
ATOM 842 N N . GLU A 1 108 ? 5.577 7.024 2.969 1.00 90.62 108 GLU A N 1
ATOM 843 C CA . GLU A 1 108 ? 6.120 8.087 2.114 1.00 90.62 108 GLU A CA 1
ATOM 844 C C . GLU A 1 108 ? 7.189 7.588 1.127 1.00 90.62 108 GLU A C 1
ATOM 846 O O . GLU A 1 108 ? 7.876 8.391 0.502 1.00 90.62 108 GLU A O 1
ATOM 851 N N . HIS A 1 109 ? 7.353 6.271 0.964 1.00 91.06 109 HIS A N 1
ATOM 852 C CA . HIS A 1 109 ? 8.353 5.724 0.053 1.00 91.06 109 HIS A CA 1
ATOM 853 C C . HIS A 1 109 ? 7.955 5.947 -1.417 1.00 91.06 109 HIS A C 1
ATOM 855 O O . HIS A 1 109 ? 6.783 5.868 -1.800 1.00 91.06 109 HIS A O 1
ATOM 861 N N . ASP A 1 110 ? 8.957 6.113 -2.281 1.00 86.38 110 ASP A N 1
ATOM 862 C CA . ASP A 1 110 ? 8.771 6.276 -3.732 1.00 86.38 110 ASP A CA 1
ATOM 863 C C . ASP A 1 110 ? 8.210 5.020 -4.431 1.00 86.38 110 ASP A C 1
ATOM 865 O O . ASP A 1 110 ? 7.778 5.071 -5.581 1.00 86.38 110 ASP A O 1
ATOM 869 N N . GLU A 1 111 ? 8.206 3.872 -3.747 1.00 85.38 111 GLU A N 1
ATOM 870 C CA . GLU A 1 111 ? 7.818 2.582 -4.316 1.00 85.38 111 GLU A CA 1
ATOM 871 C C . GLU A 1 111 ? 6.468 2.184 -3.736 1.00 85.38 111 GLU A C 1
ATOM 873 O O . GLU A 1 111 ? 6.330 1.897 -2.548 1.00 85.38 111 GLU A O 1
ATOM 878 N N . LEU A 1 112 ? 5.454 2.106 -4.590 1.00 85.12 112 LEU A N 1
ATOM 879 C CA . LEU A 1 112 ? 4.074 1.895 -4.146 1.00 85.12 112 LEU A CA 1
ATOM 880 C C . LEU A 1 112 ? 3.841 0.535 -3.492 1.00 85.12 112 LEU A C 1
ATOM 882 O O . LEU A 1 112 ? 2.947 0.394 -2.657 1.00 85.12 112 LEU A O 1
ATOM 886 N N . SER A 1 113 ? 4.660 -0.454 -3.846 1.00 87.56 113 SER A N 1
ATOM 887 C CA . SER A 1 113 ? 4.681 -1.750 -3.168 1.00 87.56 113 SER A CA 1
ATOM 888 C C . SER A 1 113 ? 5.106 -1.605 -1.704 1.00 87.56 113 SER A C 1
ATOM 890 O O . SER A 1 113 ? 4.517 -2.238 -0.836 1.00 87.56 113 SER A O 1
ATOM 892 N N . VAL A 1 114 ? 6.072 -0.731 -1.401 1.00 92.19 114 VAL A N 1
ATOM 893 C CA . VAL A 1 114 ? 6.516 -0.465 -0.022 1.00 92.19 114 VAL A CA 1
ATOM 894 C C . VAL A 1 114 ? 5.392 0.206 0.769 1.00 92.19 114 VAL A C 1
ATOM 896 O O . VAL A 1 114 ? 5.067 -0.242 1.870 1.00 92.19 114 VAL A O 1
ATOM 899 N N . ASN A 1 115 ? 4.718 1.185 0.160 1.00 91.75 115 ASN A N 1
ATOM 900 C CA . ASN A 1 115 ? 3.586 1.890 0.769 1.00 91.75 115 ASN A CA 1
ATOM 901 C C . ASN A 1 115 ? 2.437 0.924 1.093 1.00 91.75 115 ASN A C 1
ATOM 903 O O . ASN A 1 115 ? 1.857 0.980 2.178 1.00 91.75 115 ASN A O 1
ATOM 907 N N . LEU A 1 116 ? 2.144 -0.014 0.183 1.00 91.19 116 LEU A N 1
ATOM 908 C CA . LEU A 1 116 ? 1.135 -1.054 0.389 1.00 91.19 116 LEU A CA 1
ATOM 909 C C . LEU A 1 116 ? 1.473 -1.955 1.587 1.00 91.19 116 LEU A C 1
ATOM 911 O O . LEU A 1 116 ? 0.589 -2.260 2.387 1.00 91.19 116 LEU A O 1
ATOM 915 N N . TYR A 1 117 ? 2.735 -2.365 1.739 1.00 94.81 117 TYR A N 1
ATOM 916 C CA . TYR A 1 117 ? 3.163 -3.234 2.843 1.00 94.81 117 TYR A CA 1
ATOM 917 C C . TYR A 1 117 ? 3.083 -2.493 4.174 1.00 94.81 117 TYR A C 1
ATOM 919 O O . TYR A 1 117 ? 2.632 -3.056 5.175 1.00 94.81 117 TYR A O 1
ATOM 927 N N . ALA A 1 118 ? 3.479 -1.219 4.181 1.00 95.94 118 ALA A N 1
ATOM 928 C CA . ALA A 1 118 ? 3.385 -0.364 5.352 1.00 95.94 118 ALA A CA 1
ATOM 929 C C . ALA A 1 118 ? 1.925 -0.199 5.781 1.00 95.94 118 ALA A C 1
ATOM 931 O O . ALA A 1 118 ? 1.597 -0.407 6.950 1.00 95.94 118 ALA A O 1
ATOM 932 N N . LEU A 1 119 ? 1.033 0.077 4.826 1.00 94.19 119 LEU A N 1
ATOM 933 C CA . LEU A 1 119 ? -0.390 0.216 5.094 1.00 94.19 119 LEU A CA 1
ATOM 934 C C . LEU A 1 119 ? -1.021 -1.087 5.590 1.00 94.19 119 LEU A C 1
ATOM 936 O O . LEU A 1 119 ? -1.769 -1.060 6.562 1.00 94.19 119 LEU A O 1
ATOM 940 N N . TRP A 1 120 ? -0.693 -2.224 4.975 1.00 95.06 120 TRP A N 1
ATOM 941 C CA . TRP A 1 120 ? -1.141 -3.541 5.433 1.00 95.06 120 TRP A CA 1
ATOM 942 C C . TRP A 1 120 ? -0.724 -3.804 6.886 1.00 95.06 120 TRP A C 1
ATOM 944 O O . TRP A 1 120 ? -1.534 -4.236 7.711 1.00 95.06 120 TRP A O 1
ATOM 954 N N . ARG A 1 121 ? 0.529 -3.484 7.233 1.00 97.19 121 ARG A N 1
ATOM 955 C CA . ARG A 1 121 ? 1.037 -3.614 8.602 1.00 97.19 121 ARG A CA 1
ATOM 956 C C . ARG A 1 121 ? 0.338 -2.685 9.583 1.00 97.19 121 ARG A C 1
ATOM 958 O O . ARG A 1 121 ? -0.004 -3.125 10.680 1.00 97.19 121 ARG A O 1
ATOM 965 N N . LEU A 1 122 ? 0.130 -1.429 9.199 1.00 96.50 122 LEU A N 1
ATOM 966 C CA . LEU A 1 122 ? -0.590 -0.443 10.000 1.00 96.50 122 LEU A CA 1
ATOM 967 C C . LEU A 1 122 ? -2.030 -0.887 10.232 1.00 96.50 122 LEU A C 1
ATOM 969 O O . LEU A 1 122 ? -2.495 -0.865 11.367 1.00 96.50 122 LEU A O 1
ATOM 973 N N . GLU A 1 123 ? -2.714 -1.372 9.200 1.00 94.94 123 GLU A N 1
ATOM 974 C CA . GLU A 1 123 ? -4.088 -1.837 9.326 1.00 94.94 123 GLU A CA 1
ATOM 975 C C . GLU A 1 123 ? -4.199 -3.013 10.299 1.00 94.94 123 GLU A C 1
ATOM 977 O O . GLU A 1 123 ? -5.011 -2.979 11.223 1.00 94.94 123 GLU A O 1
ATOM 982 N N . ARG A 1 124 ? -3.321 -4.012 10.175 1.00 95.94 124 ARG A N 1
ATOM 983 C CA . ARG A 1 124 ? -3.280 -5.133 11.122 1.00 95.94 124 ARG A CA 1
ATOM 984 C C . ARG A 1 124 ? -2.972 -4.681 12.543 1.00 95.94 124 ARG A C 1
ATOM 986 O O . ARG A 1 124 ? -3.535 -5.240 13.479 1.00 95.94 124 ARG A O 1
ATOM 993 N N . LEU A 1 125 ? -2.111 -3.679 12.703 1.00 96.88 125 LEU A N 1
ATOM 994 C CA . LEU A 1 125 ? -1.749 -3.136 14.007 1.00 96.88 125 LEU A CA 1
ATOM 995 C C . LEU A 1 125 ? -2.925 -2.414 14.677 1.00 96.88 125 LEU A C 1
ATOM 997 O O . LEU A 1 125 ? -3.215 -2.689 15.837 1.00 96.88 125 LEU A O 1
ATOM 1001 N N . VAL A 1 126 ? -3.602 -1.505 13.967 1.00 96.00 126 VAL A N 1
ATOM 1002 C CA . VAL A 1 126 ? -4.622 -0.627 14.573 1.00 96.00 126 VAL A CA 1
ATOM 1003 C C . VAL A 1 126 ? -6.061 -1.126 14.408 1.00 96.00 126 VAL A C 1
ATOM 1005 O O . VAL A 1 126 ? -6.942 -0.722 15.162 1.00 96.00 126 VAL A O 1
ATOM 1008 N N . CYS A 1 127 ? -6.321 -2.016 13.447 1.00 94.81 127 CYS A N 1
ATOM 1009 C CA . CYS A 1 127 ? -7.637 -2.619 13.197 1.00 94.81 127 CYS A CA 1
ATOM 1010 C C . CYS A 1 127 ? -7.686 -4.125 13.512 1.00 94.81 127 CYS A C 1
ATOM 1012 O O . CYS A 1 127 ? -8.749 -4.734 13.385 1.00 94.81 127 CYS A O 1
ATOM 1014 N N . GLY A 1 128 ? -6.556 -4.757 13.852 1.00 94.88 128 GLY A N 1
ATOM 1015 C CA . GLY A 1 128 ? -6.463 -6.198 14.126 1.00 94.88 128 GLY A CA 1
ATOM 1016 C C . GLY A 1 128 ? -6.564 -7.108 12.892 1.00 94.88 128 GLY A C 1
ATOM 1017 O O . GLY A 1 128 ? -6.514 -8.327 13.027 1.00 94.88 128 GLY A O 1
ATOM 1018 N N . SER A 1 129 ? -6.730 -6.553 11.686 1.00 94.19 129 SER A N 1
ATOM 1019 C CA . SER A 1 129 ? -6.837 -7.298 10.420 1.00 94.19 129 SER A CA 1
ATOM 1020 C C . SER A 1 129 ? -6.526 -6.401 9.215 1.00 94.19 129 SER A C 1
ATOM 1022 O O . SER A 1 129 ? -6.411 -5.191 9.376 1.00 94.19 129 SER A O 1
ATOM 1024 N N . SER A 1 130 ? -6.412 -6.992 8.022 1.00 92.19 130 SER A N 1
ATOM 1025 C CA . SER A 1 130 ? -6.213 -6.310 6.726 1.00 92.19 130 SER A CA 1
ATOM 1026 C C . SER A 1 130 ? -7.516 -6.151 5.915 1.00 92.19 130 SER A C 1
ATOM 1028 O O . SER A 1 130 ? -7.530 -6.080 4.683 1.00 92.19 130 SER A O 1
ATOM 1030 N N . ARG A 1 131 ? -8.657 -6.200 6.609 1.00 91.69 131 ARG A N 1
ATOM 1031 C CA . ARG A 1 131 ? -9.988 -6.324 6.005 1.00 91.69 131 ARG A CA 1
ATOM 1032 C C . ARG A 1 131 ? -10.374 -5.119 5.158 1.00 91.69 131 ARG A C 1
ATOM 1034 O O . ARG A 1 131 ? -10.937 -5.304 4.089 1.00 91.69 131 ARG A O 1
ATOM 1041 N N . HIS A 1 132 ? -10.078 -3.913 5.623 1.00 91.00 132 HIS A N 1
ATOM 1042 C CA . HIS A 1 132 ? -10.427 -2.656 4.966 1.00 91.00 132 HIS A CA 1
ATOM 1043 C C . HIS A 1 132 ? -9.560 -2.387 3.732 1.00 91.00 132 HIS A C 1
ATOM 1045 O O . HIS A 1 132 ? -9.967 -1.632 2.843 1.00 91.00 132 HIS A O 1
ATOM 1051 N N . LEU A 1 133 ? -8.369 -2.991 3.664 1.00 87.50 133 LEU A N 1
ATOM 1052 C CA . LEU A 1 133 ? -7.580 -3.055 2.439 1.00 87.50 133 LEU A CA 1
ATOM 1053 C C . LEU A 1 133 ? -8.206 -4.033 1.432 1.00 87.50 133 LEU A C 1
ATOM 1055 O O . LEU A 1 133 ? -8.297 -3.705 0.251 1.00 87.50 133 LEU A O 1
ATOM 1059 N N . ALA A 1 134 ? -8.695 -5.188 1.895 1.00 86.44 134 ALA A N 1
ATOM 1060 C CA . ALA A 1 134 ? -9.301 -6.221 1.049 1.00 86.44 134 ALA A CA 1
ATOM 1061 C C . ALA A 1 134 ? -10.720 -5.876 0.543 1.00 86.44 134 ALA A C 1
ATOM 1063 O O . ALA A 1 134 ? -11.059 -6.173 -0.601 1.00 86.44 134 ALA A O 1
ATOM 1064 N N . ASP A 1 135 ? -11.558 -5.240 1.365 1.00 85.75 135 ASP A N 1
ATOM 1065 C CA . ASP A 1 135 ? -12.959 -4.920 1.040 1.00 85.75 135 ASP A CA 1
ATOM 1066 C C . ASP A 1 135 ? -13.137 -3.591 0.279 1.00 85.75 135 ASP A C 1
ATOM 1068 O O . ASP A 1 135 ? -14.248 -3.217 -0.102 1.00 85.75 135 ASP A O 1
ATOM 1072 N N . GLY A 1 136 ? -12.035 -2.872 0.037 1.00 81.38 136 GLY A N 1
ATOM 1073 C CA . GLY A 1 136 ? -12.025 -1.603 -0.684 1.00 81.38 136 GLY A CA 1
ATOM 1074 C C . GLY A 1 136 ? -12.411 -0.378 0.152 1.00 81.38 136 GLY A C 1
ATOM 1075 O O . GLY A 1 136 ? -12.484 0.718 -0.408 1.00 81.38 136 GLY A O 1
ATOM 1076 N N . THR A 1 137 ? -12.615 -0.507 1.466 1.00 88.50 137 THR A N 1
ATOM 1077 C CA . THR A 1 137 ? -12.880 0.623 2.374 1.00 88.50 137 THR A CA 1
ATOM 1078 C C . THR A 1 137 ? -11.765 1.666 2.311 1.00 88.50 137 THR A C 1
ATOM 1080 O O . THR A 1 137 ? -12.051 2.852 2.130 1.00 88.50 137 THR A O 1
ATOM 1083 N N . LEU A 1 138 ? -10.497 1.241 2.399 1.00 87.12 138 LEU A N 1
ATOM 1084 C CA . LEU A 1 138 ? -9.345 2.146 2.299 1.00 87.12 138 LEU A CA 1
ATOM 1085 C C . LEU A 1 138 ? -9.283 2.805 0.920 1.00 87.12 138 LEU A C 1
ATOM 1087 O O . LEU A 1 138 ? -9.144 4.021 0.831 1.00 87.12 138 LEU A O 1
ATOM 1091 N N . ARG A 1 139 ? -9.506 2.036 -0.154 1.00 82.44 139 ARG A N 1
ATOM 1092 C CA . ARG A 1 139 ? -9.577 2.570 -1.524 1.00 82.44 139 ARG A CA 1
ATOM 1093 C C . ARG A 1 139 ? -10.641 3.661 -1.653 1.00 82.44 139 ARG A C 1
ATOM 1095 O O . ARG A 1 139 ? -10.367 4.710 -2.222 1.00 82.44 139 ARG A O 1
ATOM 1102 N N . LYS A 1 140 ? -11.844 3.434 -1.117 1.00 83.62 140 LYS A N 1
ATOM 1103 C CA . LYS A 1 140 ? -12.947 4.405 -1.164 1.00 83.62 140 LYS A CA 1
ATOM 1104 C C . LYS A 1 140 ? -12.609 5.683 -0.398 1.00 83.62 140 LYS A C 1
ATOM 1106 O O . LYS A 1 140 ? -12.849 6.774 -0.904 1.00 83.62 140 LYS A O 1
ATOM 1111 N N . ALA A 1 141 ? -12.049 5.554 0.802 1.00 87.31 141 ALA A N 1
ATOM 1112 C CA . ALA A 1 141 ? -11.659 6.705 1.609 1.00 87.31 141 ALA A CA 1
ATOM 1113 C C . ALA A 1 141 ? -10.532 7.513 0.956 1.00 87.31 141 ALA A C 1
ATOM 1115 O O . ALA A 1 141 ? -10.577 8.735 0.956 1.00 87.31 141 ALA A O 1
ATOM 1116 N N . PHE A 1 142 ? -9.560 6.842 0.344 1.00 86.12 142 PHE A N 1
ATOM 1117 C CA . PHE A 1 142 ? -8.476 7.482 -0.397 1.00 86.12 142 PHE A CA 1
ATOM 1118 C C . PHE A 1 142 ? -8.960 8.140 -1.694 1.00 86.12 142 PHE A C 1
ATOM 1120 O O . PHE A 1 142 ? -8.499 9.228 -2.015 1.00 86.12 142 PHE A O 1
ATOM 1127 N N . GLY A 1 143 ? -9.944 7.562 -2.388 1.00 83.38 143 GLY A N 1
ATOM 1128 C CA . GLY A 1 143 ? -10.635 8.256 -3.480 1.00 83.38 143 GLY A CA 1
ATOM 1129 C C . GLY A 1 143 ? -11.268 9.566 -3.004 1.00 83.38 143 GLY A C 1
ATOM 1130 O O . GLY A 1 143 ? -11.013 10.619 -3.579 1.00 83.38 143 GLY A O 1
ATOM 1131 N N . LEU A 1 144 ? -11.986 9.524 -1.874 1.00 85.62 144 LEU A N 1
ATOM 1132 C CA . LEU A 1 144 ? -12.568 10.725 -1.271 1.00 85.62 144 LEU A CA 1
ATOM 1133 C C . LEU A 1 144 ? -11.499 11.739 -0.833 1.00 85.62 144 LEU A C 1
ATOM 1135 O O . LEU A 1 144 ? -11.721 12.930 -0.982 1.00 85.62 144 LEU A O 1
ATOM 1139 N N . LEU A 1 145 ? -10.333 11.296 -0.347 1.00 87.00 145 LEU A N 1
ATOM 1140 C CA . LEU A 1 145 ? -9.221 12.190 0.004 1.00 87.00 145 LEU A CA 1
ATOM 1141 C C . LEU A 1 145 ? -8.743 13.032 -1.192 1.00 87.00 145 LEU A C 1
ATOM 1143 O O . LEU A 1 145 ? -8.310 14.162 -0.988 1.00 87.00 145 LEU A O 1
ATOM 1147 N N . LEU A 1 146 ? -8.798 12.492 -2.414 1.00 84.25 146 LEU A N 1
ATOM 1148 C CA . LEU A 1 146 ? -8.433 13.233 -3.629 1.00 84.25 146 LEU A CA 1
ATOM 1149 C C . LEU A 1 146 ? -9.559 14.125 -4.124 1.00 84.25 146 LEU A C 1
ATOM 1151 O O . LEU A 1 146 ? -9.306 15.260 -4.512 1.00 84.25 146 LEU A O 1
ATOM 1155 N N . ASP A 1 147 ? -10.770 13.573 -4.169 1.00 86.12 147 ASP A N 1
ATOM 1156 C CA . ASP A 1 147 ? -11.902 14.221 -4.823 1.00 86.12 147 ASP A CA 1
ATOM 1157 C C . ASP A 1 147 ? -12.513 15.317 -3.929 1.00 86.12 147 ASP A C 1
ATOM 1159 O O . ASP A 1 147 ? -12.867 16.387 -4.418 1.00 86.12 147 ASP A O 1
ATOM 1163 N N . ASP A 1 148 ? -12.626 15.063 -2.620 1.00 88.88 148 ASP A N 1
ATOM 1164 C CA . ASP A 1 148 ? -13.168 15.986 -1.614 1.00 88.88 148 ASP A CA 1
ATOM 1165 C C . ASP A 1 148 ? -12.534 15.718 -0.225 1.00 88.88 148 ASP A C 1
ATOM 1167 O O . ASP A 1 148 ? -13.120 15.037 0.636 1.00 88.88 148 ASP A O 1
ATOM 1171 N N . PRO A 1 149 ? -11.316 16.240 0.026 1.00 88.31 149 PRO A N 1
ATOM 1172 C CA . PRO A 1 149 ? -10.620 16.028 1.292 1.00 88.31 149 PRO A CA 1
ATOM 1173 C C . PRO A 1 149 ? -11.412 16.565 2.489 1.00 88.31 149 PRO A C 1
ATOM 1175 O O . PRO A 1 149 ? -11.377 15.965 3.563 1.00 88.31 149 PRO A O 1
ATOM 1178 N N . GLU A 1 150 ? -12.171 17.652 2.329 1.00 90.06 150 GLU A N 1
ATOM 1179 C CA . GLU A 1 150 ? -12.977 18.225 3.411 1.00 90.06 150 GLU A CA 1
ATOM 1180 C C . GLU A 1 150 ? -14.136 17.306 3.811 1.00 90.06 150 GLU A C 1
ATOM 1182 O O . GLU A 1 150 ? -14.432 17.147 5.002 1.00 90.06 150 GLU A O 1
ATOM 1187 N N . ALA A 1 151 ? -14.798 16.661 2.846 1.00 89.75 151 ALA A N 1
ATOM 1188 C CA . ALA A 1 151 ? -15.800 15.641 3.133 1.00 89.75 151 ALA A CA 1
ATOM 1189 C C . ALA A 1 151 ? -15.201 14.452 3.887 1.00 89.75 151 ALA A C 1
ATOM 1191 O O . ALA A 1 151 ? -15.799 14.013 4.876 1.00 89.75 151 ALA A O 1
ATOM 1192 N N . LEU A 1 152 ? -14.018 13.968 3.486 1.00 89.50 152 LEU A N 1
ATOM 1193 C CA . LEU A 1 152 ? -13.346 12.899 4.225 1.00 89.50 152 LEU A CA 1
ATOM 1194 C C . LEU A 1 152 ? -13.034 13.330 5.659 1.00 89.50 152 LEU A C 1
ATOM 1196 O O . LEU A 1 152 ? -13.347 12.588 6.588 1.00 89.50 152 LEU A O 1
ATOM 1200 N N . MET A 1 153 ? -12.470 14.525 5.862 1.00 90.56 153 MET A N 1
ATOM 1201 C CA . MET A 1 153 ? -12.119 15.007 7.203 1.00 90.56 153 MET A CA 1
ATOM 1202 C C . MET A 1 153 ? -13.349 15.152 8.105 1.00 90.56 153 MET A C 1
ATOM 1204 O O . MET A 1 153 ? -13.294 14.755 9.269 1.00 90.56 153 MET A O 1
ATOM 1208 N N . ARG A 1 154 ? -14.486 15.622 7.570 1.00 92.19 154 ARG A N 1
ATOM 1209 C CA . ARG A 1 154 ? -15.758 15.702 8.315 1.00 92.19 154 ARG A CA 1
ATOM 1210 C C . ARG A 1 154 ? -16.307 14.333 8.710 1.00 92.19 154 ARG A C 1
ATOM 1212 O O . ARG A 1 154 ? -16.893 14.193 9.779 1.00 92.19 154 ARG A O 1
ATOM 1219 N N . GLN A 1 155 ? -16.129 13.324 7.862 1.00 90.62 155 GLN A N 1
ATOM 1220 C CA . GLN A 1 155 ? -16.666 11.979 8.087 1.00 90.62 155 GLN A CA 1
ATOM 1221 C C . GLN A 1 155 ? -15.673 11.047 8.791 1.00 90.62 155 GLN A C 1
ATOM 1223 O O . GLN A 1 155 ? -16.056 9.970 9.230 1.00 90.62 155 GLN A O 1
ATOM 1228 N N . ARG A 1 156 ? -14.408 11.451 8.949 1.00 90.50 156 ARG A N 1
ATOM 1229 C CA . ARG A 1 156 ? -13.302 10.602 9.417 1.00 90.50 156 ARG A CA 1
ATOM 1230 C C . ARG A 1 156 ? -13.610 9.840 10.710 1.00 90.50 156 ARG A C 1
ATOM 1232 O O . ARG A 1 156 ? -13.287 8.661 10.823 1.00 90.50 156 ARG A O 1
ATOM 1239 N N . GLY A 1 157 ? -14.279 10.493 11.661 1.00 90.94 157 GLY A N 1
ATOM 1240 C CA . GLY A 1 157 ? -14.654 9.906 12.952 1.00 90.94 157 GLY A CA 1
ATOM 1241 C C . GLY A 1 157 ? -15.681 8.767 12.879 1.00 90.94 157 GLY A C 1
ATOM 1242 O O . GLY A 1 157 ? -15.763 7.979 13.817 1.00 90.94 157 GLY A O 1
ATOM 1243 N N . SER A 1 158 ? -16.444 8.649 11.787 1.00 90.25 158 SER A N 1
ATOM 1244 C CA . SER A 1 158 ? -17.473 7.612 11.619 1.00 90.25 158 SER A CA 1
ATOM 1245 C C . SER A 1 158 ? -16.953 6.332 10.953 1.00 90.25 158 SER A C 1
ATOM 1247 O O . SER A 1 158 ? -17.664 5.324 10.908 1.00 90.25 158 SER A O 1
ATOM 1249 N N . PHE A 1 159 ? -15.712 6.332 10.455 1.00 90.81 159 PHE A N 1
ATOM 1250 C CA . PHE A 1 159 ? -15.119 5.152 9.833 1.00 90.81 159 PHE A CA 1
ATOM 1251 C C . PHE A 1 159 ? -14.762 4.089 10.876 1.00 90.81 159 PHE A C 1
ATOM 1253 O O . PHE A 1 159 ? -14.148 4.364 11.906 1.00 90.81 159 PHE A O 1
ATOM 1260 N N . ARG A 1 160 ? -15.085 2.829 10.560 1.00 91.38 160 ARG A N 1
ATOM 1261 C CA . ARG A 1 160 ? -14.674 1.664 11.366 1.00 91.38 160 ARG A CA 1
ATOM 1262 C C . ARG A 1 160 ? -13.165 1.419 11.315 1.00 91.38 160 ARG A C 1
ATOM 1264 O O . ARG A 1 160 ? -12.597 0.880 12.260 1.00 91.38 160 ARG A O 1
ATOM 1271 N N . CYS A 1 161 ? -12.524 1.813 10.218 1.00 93.12 161 CYS A N 1
ATOM 1272 C CA . CYS A 1 161 ? -11.094 1.649 10.019 1.00 93.12 161 CYS A CA 1
ATOM 1273 C C . CYS A 1 161 ? -10.313 2.701 10.819 1.00 93.12 161 CYS A C 1
ATOM 1275 O O . CYS A 1 161 ? -10.415 3.899 10.546 1.00 93.12 161 CYS A O 1
ATOM 1277 N N . ALA A 1 162 ? -9.498 2.245 11.772 1.00 94.69 162 ALA A N 1
ATOM 1278 C CA . ALA A 1 162 ? -8.658 3.108 12.597 1.00 94.69 162 ALA A CA 1
ATOM 1279 C C . ALA A 1 162 ? -7.618 3.881 11.770 1.00 94.69 162 ALA A C 1
ATOM 1281 O O . ALA A 1 162 ? -7.385 5.048 12.041 1.00 94.69 162 ALA A O 1
ATOM 1282 N N . VAL A 1 163 ? -7.082 3.288 10.695 1.00 93.00 163 VAL A N 1
ATOM 1283 C CA . VAL A 1 163 ? -6.156 3.971 9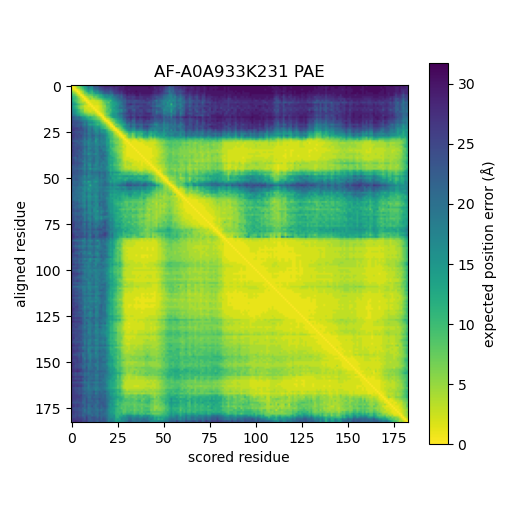.770 1.00 93.00 163 VAL A CA 1
ATOM 1284 C C . VAL A 1 163 ? -6.769 5.267 9.229 1.00 93.00 163 VAL A C 1
ATOM 1286 O O . VAL A 1 163 ? -6.130 6.315 9.252 1.00 93.00 163 VAL A O 1
ATOM 1289 N N . ILE A 1 164 ? -8.036 5.214 8.802 1.00 92.06 164 ILE A N 1
ATOM 1290 C CA . ILE A 1 164 ? -8.761 6.394 8.315 1.00 92.06 164 ILE A CA 1
ATOM 1291 C C . ILE A 1 164 ? -9.044 7.341 9.476 1.00 92.06 164 ILE A C 1
ATOM 1293 O O . ILE A 1 164 ? -8.724 8.523 9.385 1.00 92.06 164 ILE A O 1
ATOM 1297 N N . ARG A 1 165 ? -9.628 6.825 10.566 1.00 94.50 165 ARG A N 1
ATOM 1298 C CA . ARG A 1 165 ? -10.028 7.619 11.737 1.00 94.50 165 ARG A CA 1
ATOM 1299 C C . ARG A 1 165 ? -8.873 8.446 12.306 1.00 94.50 165 ARG A C 1
ATOM 1301 O O . ARG A 1 165 ? -9.072 9.607 12.670 1.00 94.50 165 ARG A O 1
ATOM 1308 N N . ASP A 1 166 ? -7.688 7.851 12.335 1.00 92.75 166 ASP A N 1
ATOM 1309 C CA . ASP A 1 166 ? -6.482 8.407 12.940 1.00 92.75 166 ASP A CA 1
ATOM 1310 C C . ASP A 1 166 ? -5.665 9.238 11.925 1.00 92.75 166 ASP A C 1
ATOM 1312 O O . ASP A 1 166 ? -4.680 9.875 12.287 1.00 92.75 166 ASP A O 1
ATOM 1316 N N . GLY A 1 167 ? -6.107 9.306 10.661 1.00 90.06 167 GLY A N 1
ATOM 1317 C CA . GLY A 1 167 ? -5.506 10.146 9.624 1.00 90.06 167 GLY A CA 1
ATOM 1318 C C . GLY A 1 167 ? -4.184 9.618 9.067 1.00 90.06 167 GLY A C 1
ATOM 1319 O O . GLY A 1 167 ? -3.342 10.403 8.638 1.00 90.06 167 GLY A O 1
ATOM 1320 N N . ILE A 1 168 ? -3.991 8.300 9.087 1.00 91.19 168 ILE A N 1
ATOM 1321 C CA . ILE A 1 168 ? -2.780 7.640 8.601 1.00 91.19 168 ILE A CA 1
ATOM 1322 C C . ILE A 1 168 ? -2.912 7.485 7.085 1.00 91.19 168 ILE A C 1
ATOM 1324 O O . ILE A 1 168 ? -3.439 6.487 6.584 1.00 91.19 168 ILE A O 1
ATOM 1328 N N . PHE A 1 169 ? -2.488 8.521 6.360 1.00 84.38 169 PHE A N 1
ATOM 1329 C CA . PHE A 1 169 ? -2.639 8.592 4.914 1.00 84.38 169 PHE A CA 1
ATOM 1330 C C . PHE A 1 169 ? -1.313 8.369 4.171 1.00 84.38 169 PHE A C 1
ATOM 1332 O O . PHE A 1 169 ? -0.284 8.920 4.552 1.00 84.38 169 PHE A O 1
ATOM 1339 N N . PRO A 1 170 ? -1.339 7.580 3.092 1.00 79.56 170 PRO A N 1
ATOM 1340 C CA . PRO A 1 170 ? -0.248 7.460 2.126 1.00 79.56 170 PRO A CA 1
ATOM 1341 C C . PRO A 1 170 ? -0.107 8.743 1.274 1.00 79.56 170 PRO A C 1
ATOM 1343 O O . PRO A 1 170 ? -1.035 9.555 1.215 1.00 79.56 170 PRO A O 1
ATOM 1346 N N . PRO A 1 171 ? 1.010 8.920 0.548 1.00 76.31 171 PRO A N 1
ATOM 1347 C CA . PRO A 1 171 ? 1.272 10.098 -0.262 1.00 76.31 171 PRO A CA 1
ATOM 1348 C C . PRO A 1 171 ? 0.279 10.222 -1.429 1.00 76.31 171 PRO A C 1
ATOM 1350 O O . PRO A 1 171 ? -0.136 9.203 -1.999 1.00 76.31 171 PRO A O 1
ATOM 1353 N N . PRO A 1 172 ? -0.042 11.455 -1.873 1.00 75.06 172 PRO A N 1
ATOM 1354 C CA . PRO A 1 172 ? -1.038 11.708 -2.918 1.00 75.06 172 PRO A CA 1
ATOM 1355 C C . PRO A 1 172 ? -0.807 10.937 -4.223 1.00 75.06 172 PRO A C 1
ATOM 1357 O O . PRO A 1 172 ? -1.768 10.564 -4.893 1.00 75.06 172 PRO A O 1
ATOM 1360 N N . ALA A 1 173 ? 0.450 10.656 -4.584 1.00 70.62 173 ALA A N 1
ATOM 1361 C CA . ALA A 1 173 ? 0.789 9.880 -5.776 1.00 70.62 173 ALA A CA 1
ATOM 1362 C C . ALA A 1 173 ? 0.232 8.446 -5.723 1.00 70.62 173 ALA A C 1
ATOM 1364 O O . ALA A 1 173 ? -0.340 7.975 -6.707 1.00 70.62 173 ALA A O 1
ATOM 1365 N N . TRP A 1 174 ? 0.331 7.774 -4.570 1.00 75.25 174 TRP A N 1
ATOM 1366 C CA . TRP A 1 174 ? -0.214 6.427 -4.376 1.00 75.25 174 TRP A CA 1
ATOM 1367 C C . TRP A 1 174 ? -1.740 6.433 -4.402 1.00 75.25 174 TRP A C 1
ATOM 1369 O O . TRP A 1 174 ? -2.367 5.646 -5.111 1.00 75.25 174 TRP A O 1
ATOM 1379 N N . VAL A 1 175 ? -2.329 7.397 -3.693 1.00 74.12 175 VAL A N 1
ATOM 1380 C CA . VAL A 1 175 ? -3.775 7.640 -3.650 1.00 74.12 175 VAL A CA 1
ATOM 1381 C C . VAL A 1 175 ? -4.313 7.855 -5.073 1.00 74.12 175 VAL A C 1
ATOM 1383 O O . VAL A 1 175 ? -5.295 7.232 -5.477 1.00 74.12 175 VAL A O 1
ATOM 1386 N N . SER A 1 176 ? -3.614 8.661 -5.880 1.00 72.75 176 SER A N 1
ATOM 1387 C CA . SER A 1 176 ? -3.968 8.963 -7.275 1.00 72.75 176 SER A CA 1
ATOM 1388 C C . SER A 1 176 ? -3.862 7.758 -8.203 1.00 72.75 176 SER A C 1
ATOM 1390 O O . SER A 1 176 ? -4.558 7.699 -9.216 1.00 72.75 176 SER A O 1
ATOM 1392 N N . GLN A 1 177 ? -2.975 6.807 -7.916 1.00 69.19 177 GLN A N 1
ATOM 1393 C CA . GLN A 1 177 ? -2.901 5.566 -8.685 1.00 69.19 177 GLN A CA 1
ATOM 1394 C C . GLN A 1 177 ? -4.031 4.605 -8.306 1.00 69.19 177 GLN A C 1
ATOM 1396 O O . GLN A 1 177 ? -4.717 4.117 -9.200 1.00 69.19 177 GLN A O 1
ATOM 1401 N N . LEU A 1 178 ? -4.328 4.442 -7.012 1.00 65.69 178 LEU A N 1
ATOM 1402 C CA . LEU A 1 178 ? -5.474 3.644 -6.556 1.00 65.69 178 LEU A CA 1
ATOM 1403 C C . LEU A 1 178 ? -6.813 4.143 -7.119 1.00 65.69 178 LEU A C 1
ATOM 1405 O O . LEU A 1 178 ? -7.674 3.336 -7.467 1.00 65.69 178 LEU A O 1
ATOM 1409 N N . ALA A 1 179 ? -6.991 5.463 -7.224 1.00 61.12 179 ALA A N 1
ATOM 1410 C CA . ALA A 1 179 ? -8.208 6.073 -7.761 1.00 61.12 179 ALA A CA 1
ATOM 1411 C C . ALA A 1 179 ? -8.339 5.962 -9.293 1.00 61.12 179 ALA A C 1
ATOM 1413 O O . ALA A 1 179 ? -9.440 6.103 -9.829 1.00 61.12 179 ALA A O 1
ATOM 1414 N N . ARG A 1 180 ? -7.232 5.737 -10.012 1.00 58.25 180 ARG A N 1
ATOM 1415 C CA . ARG A 1 180 ? -7.239 5.497 -11.465 1.00 58.25 180 ARG A CA 1
ATOM 1416 C C . ARG A 1 180 ? -7.569 4.045 -11.801 1.00 58.25 180 ARG A C 1
ATOM 1418 O O . ARG A 1 180 ? -8.270 3.812 -12.774 1.00 58.25 180 ARG A O 1
ATOM 1425 N N . SER A 1 181 ? -7.181 3.095 -10.952 1.00 49.44 181 SER A N 1
ATOM 1426 C CA . SER A 1 181 ? -7.472 1.658 -11.091 1.00 49.44 181 SER A CA 1
ATOM 1427 C C . SER A 1 181 ? -8.915 1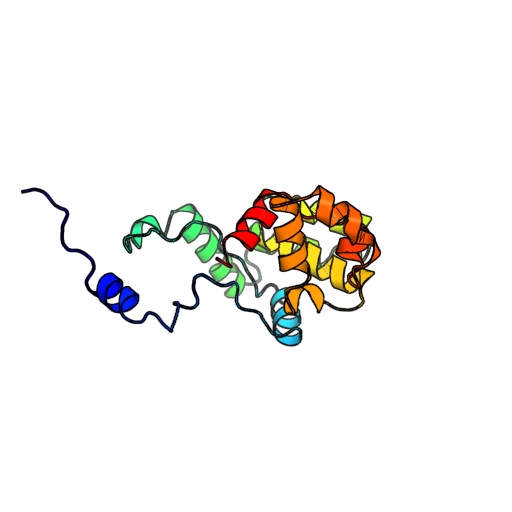.259 -10.724 1.00 49.44 181 SER A C 1
ATOM 1429 O O . SER A 1 181 ? -9.146 0.182 -10.168 1.00 49.44 181 SER A O 1
ATOM 1431 N 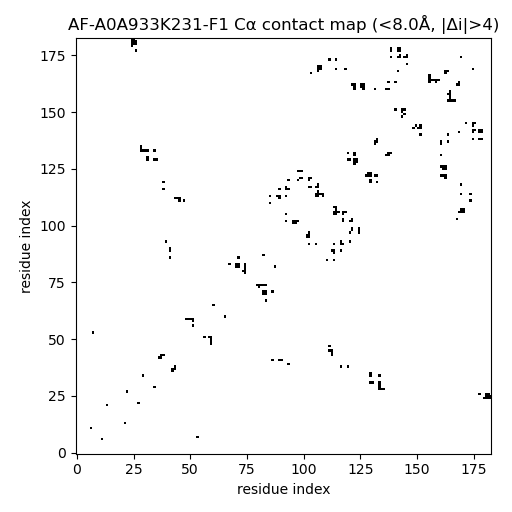N . GLY A 1 182 ? -9.890 2.141 -10.945 1.00 40.38 182 GLY A N 1
ATOM 1432 C CA . GLY A 1 182 ? -11.291 1.901 -10.590 1.00 40.38 182 GLY A CA 1
ATOM 1433 C C . GLY A 1 182 ? -12.318 2.705 -11.387 1.00 40.38 182 GLY A C 1
ATOM 1434 O O . GLY A 1 182 ? -13.486 2.696 -10.996 1.00 40.38 182 GLY A O 1
ATOM 1435 N N . ARG A 1 183 ? -11.910 3.396 -12.459 1.00 35.44 183 ARG A N 1
ATOM 1436 C CA . ARG A 1 183 ? -12.827 4.078 -13.387 1.00 35.44 183 ARG A CA 1
ATOM 1437 C C . ARG A 1 183 ? -13.040 3.215 -14.620 1.00 35.44 183 ARG A C 1
ATOM 1439 O O . ARG A 1 183 ? -12.025 2.780 -15.190 1.00 35.44 183 ARG A O 1
#

Mean predicted aligned error: 10.25 Å

Radius of gyration: 19.05 Å; Cα contacts (8 Å, |Δi|>4): 173; chains: 1; bounding box: 43×37×64 Å

Sequence (183 aa):
MIPGTRRDEVLALRKFVTDRRAMGDSTPLLRQEHLDWAISHCGLVLDTDQIPEDHEFLGYYTRRRIDRLAEAALTIQDPSHPRSALLAALMKVLAAPASVAALTPFLEHDELSVNLYALWRLERLVCGSSRHLADGTLRKAFGLLLDDPEALMRQRGSFRCAVIRDGIFPPPAWVSQLARSGR

Foldseek 3Di:
DDPDDPDPVVVVVQVVPVPDDDLPLADPLDDQVRVVVCLLVVNDFDDDDDDDPRNPVVVVCDPVNVVQVVQCVVCVVPVVPDHDPVSVLSVCLSPFDLDCVRLLVQLADPGLSSVSSSVQSVQCSQVVGSVCVNVCVLLVLLLCCVPPVPVLVVCQCVDSGPCSVVVSDHDNVSSVSSNRSHD

Secondary structure (DSSP, 8-state):
--------HHHHHHHH-TTS--TTSS-----HHHHHHHHHTT------SPPPTT--HHHHS-HHHHHHHHHHHHHHH-TTSPPPHHHHHHHHHHHS-SSHHHHGGGGG-S-HHHHHHHHHHHHHHHHSSSHHHHSSHHHHHHHHHHH-HHHHHHHGGG-S-HHHHTT----HHHHHHHHHTT-

Solvent-accessible surface area (backbone atoms only — not comparable to full-atom values): 10792 Å² total; per-residue (Å²): 134,85,88,84,79,83,72,60,64,66,59,56,54,54,64,71,42,76,88,58,74,69,84,77,43,42,70,79,72,43,54,47,70,56,46,52,52,28,54,78,68,72,67,59,76,68,84,81,76,75,77,54,92,80,72,47,59,73,72,52,57,36,70,71,54,49,52,52,53,50,36,48,52,46,26,72,76,36,79,85,45,79,61,32,73,66,59,49,49,45,50,49,56,72,69,41,63,100,44,68,84,63,34,55,69,37,26,70,44,96,45,64,40,39,22,51,52,22,48,46,52,49,29,33,68,67,60,73,40,48,50,48,70,29,74,40,53,50,59,53,52,39,36,32,47,73,79,39,44,67,61,39,63,73,46,24,83,76,48,88,50,40,47,59,46,72,63,69,72,63,43,69,71,56,36,55,49,60,51,54,34,65,107